Protein AF-A0A846ZV15-F1 (afdb_monomer)

Solvent-accessible surface area (backbone atoms only — not comparable to full-atom values): 11877 Å² total; per-residue (Å²): 132,88,84,73,85,78,87,78,87,73,94,80,60,89,76,71,93,74,78,83,78,77,92,73,80,94,78,72,95,59,50,49,68,56,51,49,57,52,50,51,52,53,41,41,77,74,66,30,44,79,49,89,76,90,48,71,67,54,52,55,49,44,23,51,54,35,37,24,64,66,59,75,53,79,74,51,73,68,42,42,53,51,45,42,45,69,75,69,64,30,88,89,56,49,70,69,54,55,48,43,30,69,74,73,52,27,61,42,82,41,67,45,94,90,66,50,78,46,81,41,52,63,60,50,84,88,50,60,82,68,46,47,49,30,35,37,62,53,81,55,82,89,88,60,102,80,63,78,52,66,40,42,34,36,21,49,30,51,41,84,77,45,79,44,83,65,75,36,85,91,61,62,70,66,57,55,53,53,52,55,56,47,45,71,73,71,76,77,122

Secondary structure (DSSP, 8-state):
------S---SS-SS-S--PPPP--------HHHHHHHHHHHHHHTTPEE---SSHHHHHHHHHHHHHHHHT----HHHHHHHIIIIIS-TT--HHHHHHHHHT--EEEEE-TTS-EEEEESS-SSSGGGSPEEEEE----SS-TT----EEEEEETTEEEEEEE---TTS-HHHHHHHHHHHHHHT--

pLDDT: mean 84.52, std 15.62, range [39.53, 98.5]

Mean predicted aligned error: 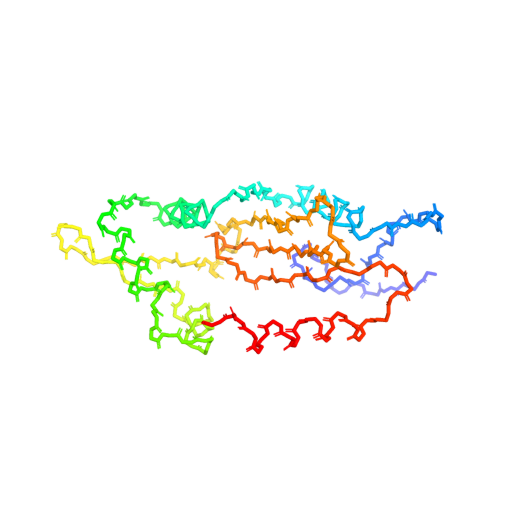8.08 Å

Sequence (189 aa):
MTTYNIVASTNEATVVAECKPSPYATETYQSEADLEGEFIKQLETQGYQLIELDKESTLINNLRLQLEALNHISFSDDEWQRFYGEKIANQREGIVEKTRKIQSDHIQLLRRDDGDMINIRLIDKQNIHNNKLQVLNQYEAPGGKHAARYDVTILVNGLPLVHIELKRRGVAIREAFNQINRYQRDSFW

Nearest PDB structures (foldseek):
  4beb-assembly3_C  TM=9.353E-01  e=4.018E-18  Escherichia coli
  4beb-assembly1_A  TM=9.355E-01  e=2.097E-17  Escherichia coli
  4beb-assembly4_D  TM=9.536E-01  e=1.898E-16  Escherichia coli
  2w00-assembly2_B  TM=9.455E-01  e=6.070E-16  Escherichia coli
  6h2j-assembly1_A  TM=9.277E-01  e=5.371E-16  Escherichia coli

Foldseek 3Di:
DPDDPDPDDDPPDPDDPDDDDDDDDPDDFAALVNVLVVVVVVVVVVPAAEDDDPDPVSLLVLLQVLQCQLVVHHADPVQSVCCCCPPPVPPVDDPVNNVCCVVPVQWDWTQHPVRDIDTGGSADPPDNVSKHKYKYFDDDDDDDPDDGDTKIFIDTSSHGDDIDGTDTPPDDVVVVVVVVVVCVPPDDD

Radius of gyration: 20.41 Å; Cα contacts (8 Å, |Δi|>4): 194; chains: 1; bounding box: 45×49×59 Å

Structure (mmCIF, N/CA/C/O backbone):
data_AF-A0A846ZV15-F1
#
_entry.id   AF-A0A846ZV15-F1
#
loop_
_atom_site.group_PDB
_atom_site.id
_atom_site.type_symbol
_atom_site.label_atom_id
_atom_site.label_alt_id
_atom_site.label_comp_id
_atom_site.label_asym_id
_atom_site.label_entity_id
_atom_site.label_seq_id
_atom_site.pdbx_PDB_ins_code
_atom_site.Cartn_x
_atom_site.Cartn_y
_atom_site.Cartn_z
_atom_site.occupancy
_atom_site.B_iso_or_equiv
_atom_site.auth_seq_id
_atom_site.auth_comp_id
_atom_site.auth_asym_id
_atom_site.auth_atom_id
_atom_site.pdbx_PDB_model_num
ATOM 1 N N . MET A 1 1 ? 1.702 -23.255 -36.695 1.00 46.88 1 MET A N 1
ATOM 2 C CA . MET A 1 1 ? 0.702 -23.024 -35.634 1.00 46.88 1 MET A CA 1
ATOM 3 C C . MET A 1 1 ? 0.648 -24.279 -34.797 1.00 46.88 1 MET A C 1
ATOM 5 O O . MET A 1 1 ? 0.331 -25.328 -35.341 1.00 46.88 1 MET A O 1
ATOM 9 N N . THR A 1 2 ? 1.042 -24.202 -33.532 1.00 49.66 2 THR A N 1
ATOM 10 C CA . THR A 1 2 ? 0.919 -25.332 -32.608 1.00 49.66 2 THR A CA 1
ATOM 11 C C . THR A 1 2 ? -0.551 -25.422 -32.211 1.00 49.66 2 THR A C 1
ATOM 13 O O . THR A 1 2 ? -1.063 -24.533 -31.537 1.00 49.66 2 THR A O 1
ATOM 16 N N . THR A 1 3 ? -1.265 -26.426 -32.710 1.00 58.19 3 THR A N 1
ATOM 17 C CA . THR A 1 3 ? -2.670 -26.670 -32.371 1.00 58.19 3 THR A CA 1
ATOM 18 C C . THR A 1 3 ? -2.734 -27.288 -30.981 1.00 58.19 3 THR A C 1
ATOM 20 O O . THR A 1 3 ? -2.475 -28.475 -30.803 1.00 58.19 3 THR A O 1
ATOM 23 N N . TYR A 1 4 ? -3.041 -26.473 -29.976 1.00 67.56 4 TYR A N 1
ATOM 24 C CA . TYR A 1 4 ? -3.352 -26.974 -28.643 1.00 67.56 4 TYR A CA 1
ATOM 25 C C . TYR A 1 4 ? -4.771 -27.554 -28.638 1.00 67.56 4 TYR A C 1
ATOM 27 O O . TYR A 1 4 ? -5.713 -26.898 -29.080 1.00 67.56 4 TYR A O 1
ATOM 35 N N . ASN A 1 5 ? -4.939 -28.765 -28.102 1.00 73.19 5 ASN A N 1
ATOM 36 C CA . ASN A 1 5 ? -6.261 -29.262 -27.724 1.00 73.19 5 ASN A CA 1
ATOM 37 C C . ASN A 1 5 ? -6.672 -28.542 -26.434 1.00 73.19 5 ASN A C 1
ATOM 39 O O . ASN A 1 5 ? -6.246 -28.921 -25.344 1.00 73.19 5 ASN A O 1
ATOM 43 N N . ILE A 1 6 ? -7.439 -27.458 -26.567 1.00 70.31 6 ILE A N 1
ATOM 44 C CA . ILE A 1 6 ? -7.917 -26.660 -25.433 1.00 70.31 6 ILE A CA 1
ATOM 45 C C . ILE A 1 6 ? -8.912 -27.503 -24.628 1.00 70.31 6 ILE A C 1
ATOM 47 O O . ILE A 1 6 ? -9.999 -27.810 -25.109 1.00 70.31 6 ILE A O 1
ATOM 51 N N . VAL A 1 7 ? -8.534 -27.873 -23.402 1.00 75.31 7 VAL A N 1
ATOM 52 C CA . VAL A 1 7 ? -9.397 -28.623 -22.469 1.00 75.31 7 VAL A CA 1
ATOM 53 C C . VAL A 1 7 ? -10.266 -27.675 -21.628 1.00 75.31 7 VAL A C 1
ATOM 55 O O . VAL A 1 7 ? -11.386 -28.027 -21.272 1.00 75.31 7 VAL A O 1
ATOM 58 N N . ALA A 1 8 ? -9.782 -26.459 -21.347 1.00 69.38 8 ALA A N 1
ATOM 59 C CA . ALA A 1 8 ? -10.521 -25.391 -20.672 1.00 69.38 8 ALA A CA 1
ATOM 60 C C . ALA A 1 8 ? -9.944 -24.013 -21.049 1.00 69.38 8 ALA A C 1
ATOM 62 O O . ALA A 1 8 ? -8.741 -23.886 -21.280 1.00 69.38 8 ALA A O 1
ATOM 63 N N . SER A 1 9 ? -10.793 -22.984 -21.102 1.00 75.12 9 SER A N 1
ATOM 64 C CA . SER A 1 9 ? -10.413 -21.584 -21.334 1.00 75.12 9 SER A CA 1
ATOM 65 C C . SER A 1 9 ? -11.145 -20.698 -20.328 1.00 75.12 9 SER A C 1
ATOM 67 O O . SER A 1 9 ? -12.336 -20.889 -20.090 1.00 75.12 9 SER A O 1
ATOM 69 N N . THR A 1 10 ? -10.424 -19.768 -19.704 1.00 75.81 10 THR A N 1
ATOM 70 C CA . THR A 1 10 ? -10.967 -18.796 -18.751 1.00 75.81 10 THR A CA 1
ATOM 71 C C . THR A 1 10 ? -10.195 -17.486 -18.865 1.00 75.81 10 THR A C 1
ATOM 73 O O . THR A 1 10 ? -8.993 -17.496 -19.136 1.00 75.81 10 THR A O 1
ATOM 76 N N . ASN A 1 11 ? -10.882 -16.370 -18.630 1.00 73.00 11 ASN A N 1
ATOM 77 C CA . ASN A 1 11 ? -10.273 -15.040 -18.552 1.00 73.00 11 ASN A CA 1
ATOM 78 C C . ASN A 1 11 ? -9.791 -14.701 -17.130 1.00 73.00 11 ASN A C 1
ATOM 80 O O . ASN A 1 11 ? -9.267 -13.617 -16.905 1.00 73.00 11 ASN A O 1
ATOM 84 N N . GLU A 1 12 ? -9.982 -15.612 -16.172 1.00 77.06 12 GLU A N 1
ATOM 85 C CA . GLU A 1 12 ? -9.659 -15.411 -14.753 1.00 77.06 12 GLU A CA 1
ATOM 86 C C . GLU A 1 12 ? -8.316 -16.042 -14.352 1.00 77.06 12 GLU A C 1
ATOM 88 O O . GLU A 1 12 ? -7.829 -15.834 -13.242 1.00 77.06 12 GLU A O 1
ATOM 93 N N . ALA A 1 13 ? -7.695 -16.825 -15.243 1.00 83.31 13 ALA A N 1
ATOM 94 C CA . ALA A 1 13 ? -6.390 -17.418 -14.979 1.00 83.31 13 ALA A CA 1
ATOM 95 C C . ALA A 1 13 ? -5.288 -16.349 -15.017 1.00 83.31 13 ALA A C 1
ATOM 97 O O . ALA A 1 13 ? -5.144 -15.616 -15.993 1.00 83.31 13 ALA A O 1
ATOM 98 N N . THR A 1 14 ? -4.455 -16.311 -13.978 1.00 85.00 14 THR A N 1
ATOM 99 C CA . THR A 1 14 ? -3.303 -15.397 -13.894 1.00 85.00 14 THR A CA 1
ATOM 100 C C . THR A 1 14 ? -2.088 -15.890 -14.683 1.00 85.00 14 THR A C 1
ATOM 102 O O . THR A 1 14 ? -1.211 -15.099 -15.023 1.00 85.00 14 THR A O 1
ATOM 105 N N . VAL A 1 15 ? -2.035 -17.187 -15.008 1.00 85.62 15 VAL A N 1
ATOM 106 C CA . VAL A 1 15 ? -1.031 -17.783 -15.899 1.00 85.62 15 VAL A CA 1
ATOM 107 C C . VAL A 1 15 ? -1.653 -17.960 -17.280 1.00 85.62 15 VAL A C 1
ATOM 109 O O . VAL A 1 15 ? -2.529 -18.802 -17.475 1.00 85.62 15 VAL A O 1
ATOM 112 N N . VAL A 1 16 ? -1.201 -17.156 -18.240 1.00 82.88 16 VAL A N 1
ATOM 113 C CA . VAL A 1 16 ? -1.743 -17.138 -19.604 1.00 82.88 16 VAL A CA 1
ATOM 114 C C . VAL A 1 16 ? -1.089 -18.205 -20.487 1.00 82.88 16 VAL A C 1
ATOM 116 O O . VAL A 1 16 ? 0.130 -18.355 -20.498 1.00 82.88 16 VAL A O 1
ATOM 119 N N . ALA A 1 17 ? -1.902 -18.940 -21.252 1.00 83.06 17 ALA A N 1
ATOM 120 C CA . ALA A 1 17 ? -1.417 -19.946 -22.205 1.00 83.06 17 ALA A CA 1
ATOM 121 C C . ALA A 1 17 ? -0.832 -19.319 -23.484 1.00 83.06 17 ALA A C 1
ATOM 123 O O . ALA A 1 17 ? 0.091 -19.863 -24.087 1.00 83.06 17 ALA A O 1
ATOM 124 N N . GLU A 1 18 ? -1.358 -18.161 -23.885 1.00 81.69 18 GLU A N 1
ATOM 125 C CA . GLU A 1 18 ? -0.873 -17.372 -25.011 1.00 81.69 18 GLU A CA 1
ATOM 126 C C . GLU A 1 18 ? -0.867 -15.895 -24.608 1.00 81.69 18 GLU A C 1
ATOM 128 O O . GLU A 1 18 ? -1.857 -15.376 -24.096 1.00 81.69 18 GLU A O 1
ATOM 133 N N . CYS A 1 19 ? 0.250 -15.213 -24.849 1.00 80.44 19 CYS A N 1
ATOM 134 C CA . CYS A 1 19 ? 0.368 -13.770 -24.697 1.00 80.44 19 CYS A CA 1
ATOM 135 C C . CYS A 1 19 ? 0.971 -13.223 -25.984 1.00 80.44 19 CYS A C 1
ATOM 137 O O . CYS A 1 19 ? 2.134 -13.489 -26.297 1.00 80.44 19 CYS A O 1
ATOM 139 N N . LYS A 1 20 ? 0.165 -12.503 -26.768 1.00 83.38 20 LYS A N 1
ATOM 140 C CA . LYS A 1 20 ? 0.665 -11.863 -27.983 1.00 83.38 20 LYS A CA 1
ATOM 141 C C . LYS A 1 20 ? 1.563 -10.701 -27.565 1.00 83.38 20 LYS A C 1
ATOM 143 O O . LYS A 1 20 ? 1.087 -9.825 -26.842 1.00 83.38 20 LYS A O 1
ATOM 148 N N . PRO A 1 21 ? 2.836 -10.673 -27.990 1.00 79.25 21 PRO A N 1
ATOM 149 C CA . PRO A 1 21 ? 3.713 -9.571 -27.643 1.00 79.25 21 PRO A CA 1
ATOM 150 C C . PRO A 1 21 ? 3.141 -8.281 -28.231 1.00 79.25 21 PRO A C 1
ATOM 152 O O . PRO A 1 21 ? 2.763 -8.240 -29.405 1.00 79.25 21 PRO A O 1
ATOM 155 N N . SER A 1 22 ? 3.079 -7.231 -27.415 1.00 74.25 22 SER A N 1
ATOM 156 C CA . SER A 1 22 ? 2.797 -5.897 -27.932 1.00 74.25 22 SER A CA 1
ATOM 157 C C . SER A 1 22 ? 3.946 -5.487 -28.864 1.00 74.25 22 SER A C 1
ATOM 159 O O . SER A 1 22 ? 5.109 -5.729 -28.517 1.00 74.25 22 SER A O 1
ATOM 161 N N . PRO A 1 23 ? 3.669 -4.917 -30.050 1.00 69.81 23 PRO A N 1
ATOM 162 C CA . PRO A 1 23 ? 4.721 -4.431 -30.931 1.00 69.81 23 PRO A CA 1
ATOM 163 C C . PRO A 1 23 ? 5.550 -3.372 -30.194 1.00 69.81 23 PRO A C 1
ATOM 165 O O . PRO A 1 23 ? 5.039 -2.325 -29.811 1.00 69.81 23 PRO A O 1
ATOM 168 N N . TYR A 1 24 ? 6.835 -3.656 -29.986 1.00 62.56 24 TYR A N 1
ATOM 169 C CA . TYR A 1 24 ? 7.784 -2.724 -29.385 1.00 62.56 24 TYR A CA 1
ATOM 170 C C . TYR A 1 24 ? 8.751 -2.235 -30.465 1.00 62.56 24 TYR A C 1
ATOM 172 O O . TYR A 1 24 ? 9.363 -3.046 -31.162 1.00 62.56 24 TYR A O 1
ATOM 180 N N . ALA A 1 25 ? 8.896 -0.918 -30.614 1.00 59.66 25 ALA A N 1
ATOM 181 C CA . ALA A 1 25 ? 9.877 -0.336 -31.523 1.00 59.66 25 ALA A CA 1
ATOM 182 C C . ALA A 1 25 ? 11.277 -0.449 -30.903 1.00 59.66 25 ALA A C 1
ATOM 184 O O . ALA A 1 25 ? 11.521 0.046 -29.809 1.00 59.66 25 ALA A O 1
ATOM 185 N N . THR A 1 26 ? 12.217 -1.091 -31.594 1.00 57.31 26 THR A N 1
ATOM 186 C CA . THR A 1 26 ? 13.591 -1.327 -31.112 1.00 57.31 26 THR A CA 1
ATOM 187 C C . THR A 1 26 ? 14.454 -0.068 -30.954 1.00 57.31 26 THR A C 1
ATOM 189 O O . THR A 1 26 ? 15.619 -0.191 -30.586 1.00 57.31 26 THR A O 1
ATOM 192 N N . GLU A 1 27 ? 13.928 1.134 -31.194 1.00 60.91 27 GLU A N 1
ATOM 193 C CA . GLU A 1 27 ? 14.748 2.330 -31.383 1.00 60.91 27 GLU A CA 1
ATOM 194 C C . GLU A 1 27 ? 14.327 3.513 -30.514 1.00 60.91 27 GLU A C 1
ATOM 196 O O . GLU A 1 27 ? 13.419 4.259 -30.861 1.00 60.91 27 GLU A O 1
ATOM 201 N N . THR A 1 28 ? 15.022 3.689 -29.387 1.00 61.69 28 THR A N 1
ATOM 202 C CA . THR A 1 28 ? 15.626 4.939 -28.872 1.00 61.69 28 THR A CA 1
ATOM 203 C C . THR A 1 28 ? 16.250 4.652 -27.503 1.00 61.69 28 THR A C 1
ATOM 205 O O . THR A 1 28 ? 15.844 3.736 -26.788 1.00 61.69 28 THR A O 1
ATOM 208 N N . TYR A 1 29 ? 17.298 5.394 -27.141 1.00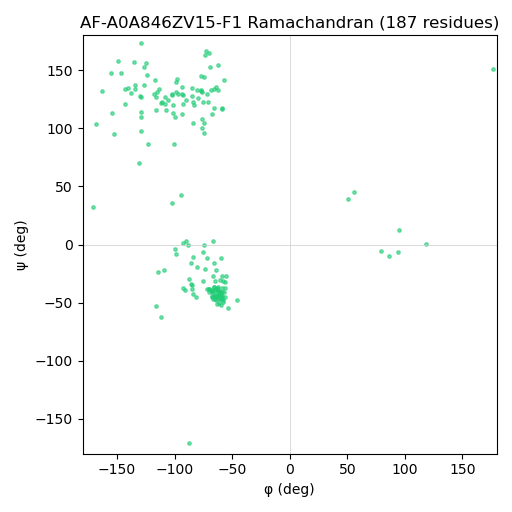 67.12 29 TYR A N 1
ATOM 209 C CA . TYR A 1 29 ? 17.782 5.419 -25.762 1.00 67.12 29 TYR A CA 1
ATOM 210 C C . TYR A 1 29 ? 16.634 5.907 -24.867 1.00 67.12 29 TYR A C 1
ATOM 212 O O . TYR A 1 29 ? 16.172 7.030 -25.039 1.00 67.12 29 TYR A O 1
ATOM 220 N N . GLN A 1 30 ? 16.180 5.059 -23.944 1.00 73.50 30 GLN A N 1
ATOM 221 C CA . GLN A 1 30 ? 15.123 5.376 -22.989 1.00 73.50 30 GLN A CA 1
ATOM 222 C C . GLN A 1 30 ? 15.755 5.595 -21.614 1.00 73.50 30 GLN A C 1
ATOM 224 O O . GLN A 1 30 ? 16.499 4.733 -21.126 1.00 73.50 30 GLN A O 1
ATOM 229 N N . SER A 1 31 ? 15.511 6.757 -21.008 1.00 81.50 31 SER A N 1
ATOM 230 C CA . SER A 1 31 ? 15.979 7.020 -19.648 1.00 81.50 31 SER A CA 1
ATOM 231 C C . SER A 1 31 ? 15.158 6.231 -18.617 1.00 81.50 31 SER A C 1
ATOM 233 O O . SER A 1 31 ? 14.100 5.688 -18.929 1.00 81.50 31 SER A O 1
ATOM 235 N N . GLU A 1 32 ? 15.642 6.150 -17.374 1.00 81.00 32 GLU A N 1
ATOM 236 C CA . GLU A 1 32 ? 14.875 5.540 -16.273 1.00 81.00 32 GLU A CA 1
ATOM 237 C C . GLU A 1 32 ? 13.579 6.310 -15.995 1.00 81.00 32 GLU A C 1
ATOM 239 O O . GLU A 1 32 ? 12.545 5.687 -15.788 1.00 81.00 32 GLU A O 1
ATOM 244 N N . ALA A 1 33 ? 13.609 7.641 -16.113 1.00 82.44 33 ALA A N 1
ATOM 245 C CA . ALA A 1 33 ? 12.425 8.484 -15.976 1.00 82.44 33 ALA A CA 1
ATOM 246 C C . ALA A 1 33 ? 11.389 8.229 -17.087 1.00 82.44 33 ALA A C 1
ATOM 248 O O . ALA A 1 33 ? 10.191 8.176 -16.816 1.00 82.44 33 ALA A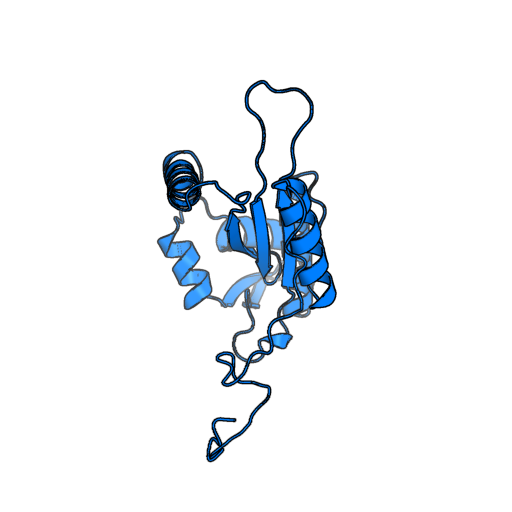 O 1
ATOM 249 N N . ASP A 1 34 ? 11.835 8.023 -18.332 1.00 84.81 34 ASP A N 1
ATOM 250 C CA . ASP A 1 34 ? 10.926 7.695 -19.438 1.00 84.81 34 ASP A CA 1
ATOM 251 C C . ASP A 1 34 ? 10.295 6.306 -19.245 1.00 84.81 34 ASP A C 1
ATOM 253 O O . ASP A 1 34 ? 9.104 6.130 -19.499 1.00 84.81 34 ASP A O 1
ATOM 257 N N . LEU A 1 35 ? 11.078 5.325 -18.773 1.00 85.88 35 LEU A N 1
ATOM 258 C CA . LEU A 1 35 ? 10.584 3.985 -18.423 1.00 85.88 35 LEU A CA 1
ATOM 259 C C . LEU A 1 35 ? 9.536 4.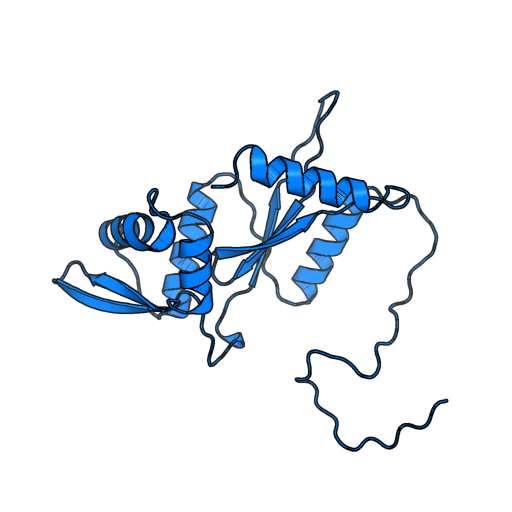048 -17.309 1.00 85.88 35 LEU A C 1
ATOM 261 O O . LEU A 1 35 ? 8.496 3.402 -17.409 1.00 85.88 35 LEU A O 1
ATOM 265 N N . GLU A 1 36 ? 9.803 4.826 -16.264 1.00 87.81 36 GLU A N 1
ATOM 266 C CA . GLU A 1 36 ? 8.887 5.027 -15.144 1.00 87.81 36 GLU A CA 1
ATOM 267 C C . GLU A 1 36 ? 7.573 5.663 -15.600 1.00 87.81 36 GLU A C 1
ATOM 269 O O . GLU A 1 36 ? 6.498 5.127 -15.326 1.00 87.81 36 GLU A O 1
ATOM 274 N N . GLY A 1 37 ? 7.648 6.756 -16.364 1.00 89.12 37 GLY A N 1
ATOM 275 C CA . GLY A 1 37 ? 6.468 7.448 -16.873 1.00 89.12 37 GLY A CA 1
ATOM 276 C C . GLY A 1 37 ? 5.612 6.575 -17.794 1.00 89.12 37 GLY A C 1
ATOM 277 O O . GLY A 1 37 ? 4.384 6.607 -17.709 1.00 89.12 37 GLY A O 1
ATOM 278 N N . GLU A 1 38 ? 6.224 5.769 -18.664 1.00 89.56 38 GLU A N 1
ATOM 279 C CA . GLU A 1 38 ? 5.490 4.802 -19.490 1.00 89.56 38 GLU A CA 1
ATOM 280 C C . GLU A 1 38 ? 4.865 3.681 -18.660 1.00 89.56 38 GLU A C 1
ATOM 282 O O . GLU A 1 38 ? 3.728 3.283 -18.922 1.00 89.56 38 GLU A O 1
ATOM 287 N N . PHE A 1 39 ? 5.583 3.178 -17.658 1.00 91.31 39 PHE A N 1
ATOM 288 C CA . PHE A 1 39 ? 5.094 2.114 -16.794 1.00 91.31 39 PHE A CA 1
ATOM 289 C C . PHE A 1 39 ? 3.894 2.566 -15.952 1.00 91.31 39 PHE A C 1
ATOM 291 O O . PHE A 1 39 ? 2.883 1.865 -15.905 1.00 91.31 39 PHE A O 1
ATOM 298 N N . ILE A 1 40 ? 3.951 3.767 -15.368 1.00 92.44 40 ILE A N 1
ATOM 299 C CA . ILE A 1 40 ? 2.826 4.360 -14.631 1.00 92.44 40 ILE A CA 1
ATOM 300 C C . ILE A 1 40 ? 1.613 4.522 -15.548 1.00 92.44 40 ILE A C 1
ATOM 302 O O . ILE A 1 40 ? 0.528 4.069 -15.192 1.00 92.44 40 ILE A O 1
ATOM 306 N N . LYS A 1 41 ? 1.792 5.055 -16.764 1.00 93.19 41 LYS A N 1
ATOM 307 C CA . LYS A 1 41 ? 0.693 5.174 -17.738 1.00 93.19 41 LYS A CA 1
ATOM 308 C C . LYS A 1 41 ? 0.053 3.824 -18.051 1.00 93.19 41 LYS A C 1
ATOM 310 O O . LYS A 1 41 ? -1.167 3.730 -18.152 1.00 93.19 41 LYS A O 1
ATOM 315 N N . GLN A 1 42 ? 0.850 2.765 -18.200 1.00 93.50 42 GLN A N 1
ATOM 316 C CA . GLN A 1 42 ? 0.310 1.419 -18.410 1.00 93.50 42 GLN A CA 1
ATOM 317 C C . GLN A 1 42 ? -0.519 0.952 -17.209 1.00 93.50 42 GLN A C 1
ATOM 319 O O . GLN A 1 42 ? -1.621 0.438 -17.405 1.00 93.50 42 GLN A O 1
ATOM 324 N N . LEU A 1 43 ? -0.049 1.175 -15.981 1.00 95.62 43 LEU A N 1
ATOM 325 C CA . LEU A 1 43 ? -0.816 0.863 -14.772 1.00 95.62 43 LEU A CA 1
ATOM 326 C C . LEU A 1 43 ? -2.129 1.660 -14.712 1.00 95.62 43 LEU A C 1
ATOM 328 O O . LEU A 1 43 ? -3.180 1.081 -14.436 1.00 95.62 43 LEU A O 1
ATOM 332 N N . GLU A 1 44 ? -2.115 2.949 -15.050 1.00 95.69 44 GLU A N 1
ATOM 333 C CA . GLU A 1 44 ? -3.332 3.770 -15.112 1.00 95.69 44 GLU A CA 1
ATOM 334 C C . GLU A 1 44 ? -4.350 3.212 -16.117 1.00 95.69 44 GLU A C 1
ATOM 336 O O . GLU A 1 44 ? -5.531 3.082 -15.794 1.00 95.69 44 GLU A O 1
ATOM 341 N N . THR A 1 45 ? -3.906 2.776 -17.305 1.00 95.75 45 THR A N 1
ATOM 342 C CA . THR A 1 45 ? -4.804 2.128 -18.286 1.00 95.75 45 THR A CA 1
ATOM 343 C C . THR A 1 45 ? -5.393 0.803 -17.795 1.00 95.75 45 THR A C 1
ATOM 345 O O . THR A 1 45 ? -6.444 0.383 -18.276 1.00 95.75 45 THR A O 1
ATOM 348 N N . GLN A 1 46 ? -4.742 0.156 -16.825 1.00 93.62 46 GLN A N 1
ATOM 349 C CA . GLN A 1 46 ? -5.211 -1.068 -16.170 1.00 93.62 46 GLN A CA 1
ATOM 350 C C . GLN A 1 46 ? -6.073 -0.784 -14.927 1.00 93.62 46 GLN A C 1
ATOM 352 O O . GLN A 1 46 ? -6.519 -1.721 -14.266 1.00 93.62 46 GLN A O 1
ATOM 357 N N . GLY A 1 47 ? -6.342 0.489 -14.616 1.00 94.44 47 GLY A N 1
ATOM 358 C CA . GLY A 1 47 ? -7.232 0.905 -13.531 1.00 94.44 47 GLY A CA 1
ATOM 359 C C . GLY A 1 47 ? -6.540 1.211 -12.202 1.00 94.44 47 GLY A C 1
ATOM 360 O O . GLY A 1 47 ? -7.229 1.350 -11.191 1.00 94.44 47 GLY A O 1
ATOM 361 N N . TYR A 1 48 ? -5.210 1.328 -12.176 1.00 97.56 48 TYR A N 1
ATOM 362 C CA . TYR A 1 48 ? -4.488 1.804 -10.996 1.00 97.56 48 TYR A CA 1
ATOM 363 C C . TYR A 1 48 ? -4.618 3.323 -10.893 1.00 97.56 48 TYR A C 1
ATOM 365 O O . TYR A 1 48 ? -4.378 4.040 -11.859 1.00 97.56 48 TYR A O 1
ATOM 373 N N . GLN A 1 49 ? -4.964 3.830 -9.714 1.00 96.50 49 GLN A N 1
ATOM 374 C CA . GLN A 1 49 ? -5.031 5.273 -9.484 1.00 96.50 49 GLN A CA 1
ATOM 375 C C . GLN A 1 49 ? -3.646 5.829 -9.132 1.00 96.50 49 GLN A C 1
ATOM 377 O O . GLN A 1 49 ? -3.061 5.406 -8.136 1.00 96.50 49 GLN A O 1
ATOM 382 N N . LEU A 1 50 ? -3.146 6.806 -9.889 1.00 94.12 50 LEU A N 1
ATOM 383 C CA . LEU A 1 50 ? -1.947 7.552 -9.508 1.00 94.12 50 LEU A CA 1
ATOM 384 C C . LEU A 1 50 ? -2.217 8.431 -8.274 1.00 94.12 50 LEU A C 1
ATOM 386 O O . LEU A 1 50 ? -3.226 9.136 -8.212 1.00 94.12 50 LEU A O 1
ATOM 390 N N . ILE A 1 51 ? -1.310 8.388 -7.297 1.00 90.50 51 ILE A N 1
ATOM 391 C CA . ILE A 1 51 ? -1.301 9.277 -6.132 1.00 90.50 51 ILE A CA 1
ATOM 392 C C . ILE A 1 51 ? -0.040 10.123 -6.163 1.00 90.50 51 ILE A C 1
ATOM 394 O O . ILE A 1 51 ? 1.073 9.600 -6.186 1.00 90.50 51 ILE A O 1
ATOM 398 N N . GLU A 1 52 ? -0.227 11.433 -6.067 1.00 85.06 52 GLU A N 1
ATOM 399 C CA . GLU A 1 52 ? 0.858 12.375 -5.841 1.00 85.06 52 GLU A CA 1
ATOM 400 C C . GLU A 1 52 ? 1.164 12.443 -4.341 1.00 85.06 52 GLU A C 1
ATOM 402 O O . GLU A 1 52 ? 0.296 12.764 -3.526 1.00 85.06 52 GLU A O 1
ATOM 407 N N . LEU A 1 53 ? 2.399 12.110 -3.966 1.00 76.94 53 LEU A N 1
ATOM 408 C CA . LEU A 1 53 ? 2.864 12.228 -2.589 1.00 76.94 53 LEU A CA 1
ATOM 409 C C . LEU A 1 53 ? 3.708 13.484 -2.424 1.00 76.94 53 LEU A C 1
ATOM 411 O O . LEU A 1 53 ? 4.824 13.572 -2.925 1.00 76.94 53 LEU A O 1
ATOM 415 N N . ASP A 1 54 ? 3.184 14.428 -1.654 1.00 76.88 54 ASP A N 1
ATOM 416 C CA . ASP A 1 54 ? 3.921 15.592 -1.170 1.00 76.88 54 ASP A CA 1
ATOM 417 C C . ASP A 1 54 ? 4.548 15.328 0.210 1.00 76.88 54 ASP A C 1
ATOM 419 O O . ASP A 1 54 ? 5.646 15.802 0.503 1.00 76.88 54 ASP A O 1
ATOM 423 N N . LYS A 1 55 ? 3.838 14.592 1.079 1.00 80.19 55 LYS A N 1
ATOM 424 C CA . LYS A 1 55 ? 4.190 14.352 2.488 1.00 80.19 55 LYS A CA 1
ATOM 425 C C . LYS A 1 55 ? 3.694 12.992 2.973 1.00 80.19 55 LYS A C 1
ATOM 427 O O . LYS A 1 55 ? 2.705 12.455 2.480 1.00 80.19 55 LYS A O 1
ATOM 432 N N . GLU A 1 56 ? 4.313 12.480 4.037 1.00 84.19 56 GLU A N 1
ATOM 433 C CA . GLU A 1 56 ? 3.890 11.238 4.706 1.00 84.19 56 GLU A CA 1
ATOM 434 C C . GLU A 1 56 ? 2.422 11.283 5.164 1.00 84.19 56 GLU A C 1
ATOM 436 O O . GLU A 1 56 ? 1.689 10.305 5.022 1.00 84.19 56 GLU A O 1
ATOM 441 N N . SER A 1 57 ? 1.952 12.443 5.636 1.00 88.06 57 SER A N 1
ATOM 442 C CA . SER A 1 57 ? 0.556 12.641 6.041 1.00 88.06 57 SER A CA 1
ATOM 443 C C . SER A 1 57 ? -0.444 12.306 4.934 1.00 88.06 57 SER A C 1
ATOM 445 O O . SER A 1 57 ? -1.538 11.829 5.226 1.00 88.06 57 SER A O 1
ATOM 447 N N . THR A 1 58 ? -0.071 12.520 3.671 1.00 89.00 58 THR A N 1
ATOM 448 C CA . THR A 1 58 ? -0.916 12.225 2.508 1.00 89.00 58 THR A CA 1
ATOM 449 C C . THR A 1 58 ? -1.066 10.721 2.312 1.00 89.00 58 THR A C 1
ATOM 451 O O . THR A 1 58 ? -2.174 10.249 2.063 1.00 89.00 58 THR A O 1
ATOM 454 N N . LEU A 1 59 ? 0.000 9.945 2.536 1.00 90.31 59 LEU A N 1
ATOM 455 C CA . LEU A 1 59 ? -0.060 8.483 2.510 1.00 90.31 59 LEU A CA 1
ATOM 456 C C . LEU A 1 59 ? -0.937 7.937 3.645 1.00 90.31 59 LEU A C 1
ATOM 458 O O . LEU A 1 59 ? -1.789 7.078 3.410 1.00 90.31 59 LEU A O 1
ATOM 462 N N . ILE A 1 60 ? -0.770 8.470 4.859 1.00 94.12 60 ILE A N 1
ATOM 463 C CA . ILE A 1 60 ? -1.558 8.073 6.036 1.00 94.12 60 ILE A CA 1
ATOM 464 C C . ILE A 1 60 ? -3.041 8.394 5.825 1.00 94.12 60 ILE A C 1
ATOM 466 O O . ILE A 1 60 ? -3.902 7.555 6.092 1.00 94.12 60 ILE A O 1
ATOM 470 N N . ASN A 1 61 ? -3.354 9.587 5.317 1.00 95.88 61 ASN A N 1
ATOM 471 C CA . ASN A 1 61 ? -4.732 9.977 5.039 1.00 95.88 61 ASN A CA 1
ATOM 472 C C . ASN A 1 61 ? -5.342 9.150 3.899 1.00 95.88 61 ASN A C 1
ATOM 474 O O . ASN A 1 61 ? -6.490 8.725 3.996 1.00 95.88 61 ASN A O 1
ATOM 478 N N . ASN A 1 62 ? -4.575 8.860 2.844 1.00 96.62 62 ASN A N 1
ATOM 479 C CA . ASN A 1 62 ? -5.038 7.969 1.786 1.00 96.62 62 ASN A CA 1
ATOM 480 C C . ASN A 1 62 ? -5.382 6.581 2.344 1.00 96.62 62 ASN A C 1
ATOM 482 O O . ASN A 1 62 ? -6.461 6.071 2.058 1.00 96.62 62 ASN A O 1
ATOM 486 N N . LEU A 1 63 ? -4.520 6.001 3.187 1.00 97.56 63 LEU A N 1
ATOM 487 C CA . LEU A 1 63 ? -4.800 4.725 3.848 1.00 97.56 63 LEU A CA 1
ATOM 488 C C . LEU A 1 63 ? -6.111 4.771 4.648 1.00 97.56 63 LEU A C 1
ATOM 490 O O . LEU A 1 63 ? -6.923 3.855 4.516 1.00 97.56 63 LEU A O 1
ATOM 494 N N . ARG A 1 64 ? -6.349 5.836 5.429 1.00 98.44 64 ARG A N 1
ATOM 495 C CA . ARG A 1 64 ? -7.617 6.029 6.156 1.00 98.44 64 ARG A CA 1
ATOM 496 C C . ARG A 1 64 ? -8.810 5.939 5.210 1.00 98.44 64 ARG A C 1
ATOM 498 O O . ARG A 1 64 ? -9.680 5.099 5.419 1.00 98.44 64 ARG A O 1
ATOM 505 N N . LEU A 1 65 ? -8.808 6.747 4.149 1.00 98.31 65 LEU A N 1
ATOM 506 C CA . LEU A 1 65 ? -9.905 6.817 3.180 1.00 98.31 65 LEU A CA 1
ATOM 507 C C . LEU A 1 65 ? -10.154 5.473 2.484 1.00 98.31 65 LEU A C 1
ATOM 509 O O . LEU A 1 65 ? -11.304 5.076 2.296 1.00 98.31 65 LEU A O 1
ATOM 513 N N . GLN A 1 66 ? -9.094 4.745 2.120 1.00 98.38 66 GLN A N 1
ATOM 514 C CA . GLN A 1 66 ? -9.246 3.433 1.489 1.00 98.38 66 GLN A CA 1
ATOM 515 C C . GLN A 1 66 ? -9.820 2.389 2.458 1.00 98.38 66 GLN A C 1
ATOM 517 O O . GLN A 1 66 ? -10.661 1.582 2.059 1.00 98.38 66 GLN A O 1
ATOM 522 N N . LEU A 1 67 ? -9.411 2.403 3.731 1.00 98.50 67 LEU A N 1
ATOM 523 C CA . LEU A 1 67 ? -9.953 1.490 4.740 1.00 98.50 67 LEU A CA 1
ATOM 524 C C . LEU A 1 67 ? -11.402 1.825 5.108 1.00 98.50 67 LEU A C 1
ATOM 526 O O . LEU A 1 67 ? -12.201 0.903 5.282 1.00 98.50 67 LEU A O 1
ATOM 530 N N . GLU A 1 68 ? -11.758 3.108 5.184 1.00 98.50 68 GLU A N 1
ATOM 531 C CA . GLU A 1 68 ? -13.144 3.570 5.340 1.00 98.50 68 GLU A CA 1
ATOM 532 C C . GLU A 1 68 ? -14.022 3.061 4.196 1.00 98.50 68 GLU A C 1
ATOM 534 O O . GLU A 1 68 ? -15.060 2.439 4.436 1.00 98.50 68 GLU A O 1
ATOM 539 N N . ALA A 1 69 ? -13.563 3.237 2.952 1.00 98.31 69 ALA A N 1
ATOM 540 C CA . ALA A 1 69 ? -14.275 2.785 1.762 1.00 98.31 69 ALA A CA 1
ATOM 541 C C . ALA A 1 69 ? -14.452 1.258 1.722 1.00 98.31 69 ALA A C 1
ATOM 543 O O . ALA A 1 69 ? -15.549 0.783 1.427 1.00 98.31 69 ALA A O 1
ATOM 544 N N . LEU A 1 70 ? -13.403 0.495 2.051 1.00 98.44 70 LEU A N 1
ATOM 545 C CA . LEU A 1 70 ? -13.435 -0.971 2.065 1.00 98.44 70 LEU A CA 1
ATOM 546 C C . LEU A 1 70 ? -14.375 -1.535 3.139 1.00 98.44 70 LEU A C 1
ATOM 548 O O . LEU A 1 70 ? -15.001 -2.574 2.936 1.00 98.44 70 LEU A O 1
ATOM 552 N N . ASN A 1 71 ? -14.437 -0.884 4.302 1.00 98.25 71 ASN A N 1
ATOM 553 C CA . ASN A 1 71 ? -15.186 -1.382 5.457 1.00 98.25 71 ASN A CA 1
ATOM 554 C C . ASN A 1 71 ? -16.555 -0.721 5.631 1.00 98.25 71 ASN A C 1
ATOM 556 O O . ASN A 1 71 ? -17.309 -1.140 6.505 1.00 98.25 71 ASN A O 1
ATOM 560 N N . HIS A 1 72 ? -16.887 0.265 4.795 1.00 97.69 72 HIS A N 1
ATOM 561 C CA . HIS A 1 72 ? -18.125 1.043 4.861 1.00 97.69 72 HIS A CA 1
ATOM 562 C C . HIS A 1 72 ? -18.328 1.719 6.223 1.00 97.69 72 HIS A C 1
ATOM 564 O O . HIS A 1 72 ? -19.417 1.688 6.798 1.00 97.69 72 HIS A O 1
ATOM 570 N N . ILE A 1 73 ? -17.260 2.328 6.736 1.00 97.25 73 ILE A N 1
ATOM 571 C CA . ILE A 1 73 ? -17.269 3.084 7.991 1.00 97.25 73 ILE A CA 1
ATOM 572 C C . ILE A 1 73 ? -16.655 4.468 7.788 1.00 97.25 73 ILE A C 1
ATOM 574 O O . ILE A 1 73 ? -16.076 4.759 6.746 1.00 97.25 73 ILE A O 1
ATOM 578 N N . SER A 1 74 ? -16.728 5.296 8.822 1.00 97.56 74 SER A N 1
ATOM 579 C CA . SER A 1 74 ? -15.937 6.519 8.937 1.00 97.56 74 SER A CA 1
ATOM 580 C C . SER A 1 74 ? -15.280 6.517 10.307 1.00 97.56 74 SER A C 1
ATOM 582 O O . SER A 1 74 ? -15.974 6.305 11.305 1.00 97.56 74 SER A O 1
ATOM 584 N N . PHE A 1 75 ? -13.964 6.709 10.352 1.00 98.06 75 PHE A N 1
ATOM 585 C CA . PHE A 1 75 ? -13.255 6.860 11.617 1.00 98.06 75 PHE A CA 1
ATOM 586 C C . PHE A 1 75 ? -13.485 8.272 12.155 1.00 98.06 75 PHE A C 1
ATOM 588 O O . PHE A 1 75 ? -13.492 9.237 11.383 1.00 98.06 75 PHE A O 1
ATOM 595 N N . SER A 1 76 ? -13.579 8.425 13.471 1.00 98.06 76 SER A N 1
ATOM 596 C CA . SER A 1 76 ? -13.204 9.694 14.102 1.00 98.06 76 SER A CA 1
ATOM 597 C C . SER A 1 76 ? -11.683 9.889 14.038 1.00 98.06 76 SER A C 1
ATOM 599 O O . SER A 1 76 ? -10.924 8.952 13.769 1.00 98.06 76 SER A O 1
ATOM 601 N N . ASP A 1 77 ? -11.208 11.110 14.273 1.00 97.94 77 ASP A N 1
ATOM 602 C CA . ASP A 1 77 ? -9.765 11.367 14.286 1.00 97.94 77 ASP A CA 1
ATOM 603 C C . ASP A 1 77 ? -9.060 10.591 15.407 1.00 97.94 77 ASP A C 1
ATOM 605 O O . ASP A 1 77 ? -7.990 10.023 15.177 1.00 97.94 77 ASP A O 1
ATOM 609 N N . ASP A 1 78 ? -9.692 10.477 16.576 1.00 97.56 78 ASP A N 1
ATOM 610 C CA . ASP A 1 78 ? -9.150 9.727 17.709 1.00 97.56 78 ASP A CA 1
ATOM 611 C C . ASP A 1 78 ? -9.167 8.212 17.447 1.00 97.56 78 ASP A C 1
ATOM 613 O O . ASP A 1 78 ? -8.193 7.516 17.751 1.00 97.56 78 ASP A O 1
ATOM 617 N N . GLU A 1 79 ? -10.241 7.684 16.846 1.00 98.06 79 GLU A N 1
ATOM 618 C CA . GLU A 1 79 ? -10.313 6.287 16.399 1.00 98.06 79 GLU A CA 1
ATOM 619 C C . GLU A 1 79 ? -9.193 5.974 15.406 1.00 98.06 79 GLU A C 1
ATOM 621 O O . GLU A 1 79 ? -8.488 4.972 15.568 1.00 98.06 79 GLU A O 1
ATOM 626 N N . TRP A 1 80 ? -9.002 6.840 14.407 1.00 98.25 80 TRP A N 1
ATOM 627 C CA . TRP A 1 80 ? -7.976 6.663 13.387 1.00 98.25 80 TRP A CA 1
ATOM 628 C C . TRP A 1 80 ? -6.571 6.705 13.983 1.00 98.25 80 TRP A C 1
ATOM 630 O O . TRP A 1 80 ? -5.768 5.814 13.709 1.00 98.25 80 TRP A O 1
ATOM 640 N N . GLN A 1 81 ? -6.268 7.697 14.824 1.00 97.19 81 GLN A N 1
ATOM 641 C CA . GLN A 1 81 ? -4.951 7.823 15.450 1.00 97.19 81 GLN A CA 1
ATOM 642 C C . GLN A 1 81 ? -4.600 6.591 16.290 1.00 97.19 81 GLN A C 1
ATOM 644 O O . GLN A 1 81 ? -3.499 6.047 16.148 1.00 97.19 81 GLN A O 1
ATOM 649 N N . ARG A 1 82 ? -5.540 6.105 17.114 1.00 96.88 82 ARG A N 1
ATOM 650 C CA . ARG A 1 82 ? -5.349 4.877 17.903 1.00 96.88 82 ARG A CA 1
ATOM 651 C C . ARG A 1 82 ? -5.171 3.661 17.000 1.00 96.88 82 ARG A C 1
ATOM 653 O O . ARG A 1 82 ? -4.200 2.924 17.152 1.00 96.88 82 ARG A O 1
ATOM 660 N N . PHE A 1 83 ? -6.070 3.458 16.037 1.00 97.88 83 PHE A N 1
ATOM 661 C CA . PHE A 1 83 ? -6.025 2.301 15.143 1.00 97.88 83 PHE A CA 1
ATOM 662 C C . PHE A 1 83 ? -4.736 2.266 14.318 1.00 97.88 83 PHE A C 1
ATOM 664 O O . PHE A 1 83 ? -4.065 1.235 14.259 1.00 97.88 83 PHE A O 1
ATOM 671 N N . TYR A 1 84 ? -4.348 3.397 13.729 1.00 97.12 84 TYR A N 1
ATOM 672 C CA . TYR A 1 84 ? -3.119 3.520 12.958 1.00 97.12 84 TYR A CA 1
ATOM 673 C C . TYR A 1 84 ? -1.891 3.208 13.819 1.00 97.12 84 TYR A C 1
ATOM 675 O O . TYR A 1 84 ? -1.100 2.339 13.451 1.00 97.12 84 TYR A O 1
ATOM 683 N N . GLY A 1 85 ? -1.756 3.844 14.986 1.00 95.75 85 GLY A N 1
ATOM 684 C CA . GLY A 1 85 ? -0.600 3.651 15.866 1.00 95.75 85 GLY A CA 1
ATOM 685 C C . GLY A 1 85 ? -0.504 2.244 16.462 1.00 95.75 85 GLY A C 1
ATOM 686 O O . GLY A 1 85 ? 0.585 1.682 16.553 1.00 95.75 85 GLY A O 1
ATOM 687 N N . GLU A 1 86 ? -1.630 1.642 16.840 1.00 95.25 86 GLU A N 1
ATOM 688 C CA . GLU A 1 86 ? -1.640 0.333 17.501 1.00 95.25 86 GLU A CA 1
ATOM 689 C C . GLU A 1 86 ? -1.611 -0.842 16.524 1.00 95.25 86 GLU A C 1
ATOM 691 O O . GLU A 1 86 ? -0.982 -1.863 16.819 1.00 95.25 86 GLU A O 1
ATOM 696 N N . LYS A 1 87 ? -2.322 -0.730 15.393 1.00 95.50 87 LYS A N 1
ATOM 697 C CA . LYS A 1 87 ? -2.587 -1.851 14.477 1.00 95.50 87 LYS A CA 1
ATOM 698 C C . LYS A 1 87 ? -1.837 -1.760 13.162 1.00 95.50 87 LYS A C 1
ATOM 700 O O . LYS A 1 87 ? -1.651 -2.797 12.538 1.00 95.50 87 LYS A O 1
ATOM 705 N N . ILE A 1 88 ? -1.387 -0.590 12.716 1.00 93.88 88 ILE A N 1
ATOM 706 C CA . ILE A 1 88 ? -0.721 -0.442 11.409 1.00 93.88 88 ILE A CA 1
ATOM 707 C C . ILE A 1 88 ? 0.762 -0.100 11.587 1.00 93.88 88 ILE A C 1
ATOM 709 O O . ILE A 1 88 ? 1.640 -0.884 11.213 1.00 93.88 88 ILE A O 1
ATOM 713 N N . ALA A 1 89 ? 1.040 1.044 12.206 1.00 91.44 89 ALA A N 1
ATOM 714 C CA . ALA A 1 89 ? 2.362 1.635 12.382 1.00 91.44 89 ALA A CA 1
ATOM 715 C C . ALA A 1 89 ? 2.922 1.419 13.799 1.00 91.44 89 ALA A C 1
ATOM 717 O O . ALA A 1 89 ? 3.610 2.274 14.354 1.00 91.44 89 ALA A O 1
ATOM 718 N N . ASN A 1 90 ? 2.641 0.257 14.389 1.00 92.81 90 ASN A N 1
ATOM 719 C CA . ASN A 1 90 ? 3.154 -0.087 15.707 1.00 92.81 90 ASN A CA 1
ATOM 720 C C . ASN A 1 90 ? 4.682 -0.235 15.664 1.00 92.81 90 ASN A C 1
ATOM 722 O O . ASN A 1 90 ? 5.207 -1.122 14.992 1.00 92.81 90 ASN A O 1
ATOM 726 N N . GLN A 1 91 ? 5.390 0.618 16.405 1.00 88.69 91 GLN A N 1
ATOM 727 C CA . GLN A 1 91 ? 6.859 0.666 16.430 1.00 88.69 91 GLN A CA 1
ATOM 728 C C . GLN A 1 91 ? 7.508 -0.595 17.018 1.00 88.69 91 GLN A C 1
ATOM 730 O O . GLN A 1 91 ? 8.704 -0.812 16.852 1.00 88.69 91 GLN A O 1
ATOM 735 N N . ARG A 1 92 ? 6.742 -1.433 17.728 1.00 90.62 92 ARG A N 1
ATOM 736 C CA . ARG A 1 92 ? 7.238 -2.705 18.277 1.00 90.62 92 ARG A CA 1
ATOM 737 C C . ARG A 1 92 ? 7.193 -3.844 17.258 1.00 90.62 92 ARG A C 1
ATOM 739 O O . ARG A 1 92 ? 7.725 -4.916 17.528 1.00 90.62 92 ARG A O 1
ATOM 746 N N . GLU A 1 93 ? 6.541 -3.638 16.117 1.00 90.44 93 GLU A N 1
ATOM 747 C CA . GLU A 1 93 ? 6.352 -4.656 15.090 1.00 90.44 93 GLU A CA 1
ATOM 748 C C . GLU A 1 93 ? 7.324 -4.473 13.924 1.00 90.44 93 GLU A C 1
ATOM 750 O O . GLU A 1 93 ? 7.273 -3.475 13.205 1.00 90.44 93 GLU A O 1
ATOM 755 N N . GLY A 1 94 ? 8.151 -5.489 13.678 1.00 88.06 94 GLY A N 1
ATOM 756 C CA . GLY A 1 94 ? 8.998 -5.559 12.488 1.00 88.06 94 GLY A CA 1
ATOM 757 C C . GLY A 1 94 ? 8.305 -6.205 11.280 1.00 88.06 94 GLY A C 1
ATOM 758 O O . GLY A 1 94 ? 7.117 -6.530 11.297 1.00 88.06 94 GLY A O 1
ATOM 759 N N . ILE A 1 95 ? 9.094 -6.473 10.237 1.00 86.69 95 ILE A N 1
ATOM 760 C CA . ILE A 1 95 ? 8.685 -7.118 8.969 1.00 86.69 95 ILE A CA 1
ATOM 761 C C . ILE A 1 95 ? 7.808 -8.342 9.172 1.00 86.69 95 ILE A C 1
ATOM 763 O O . ILE A 1 95 ? 6.807 -8.505 8.484 1.00 86.69 95 ILE A O 1
ATOM 767 N N . VAL A 1 96 ? 8.224 -9.237 10.072 1.00 93.06 96 VAL A N 1
ATOM 768 C CA . VAL A 1 96 ? 7.597 -10.550 10.245 1.00 93.06 96 VAL A CA 1
ATOM 769 C C . VAL A 1 96 ? 6.167 -10.369 10.740 1.00 93.06 96 VAL A C 1
ATOM 771 O O . VAL A 1 96 ? 5.242 -10.961 10.190 1.00 93.06 96 VAL A O 1
ATOM 774 N N . GLU A 1 97 ? 5.976 -9.471 11.702 1.00 94.56 97 GLU A N 1
ATOM 775 C CA . GLU A 1 97 ? 4.678 -9.135 12.280 1.00 94.56 97 GLU A CA 1
ATOM 776 C C . GLU A 1 97 ? 3.784 -8.433 11.252 1.00 94.56 97 GLU A C 1
ATOM 778 O O . GLU A 1 97 ? 2.631 -8.824 11.057 1.00 94.56 97 GLU A O 1
ATOM 783 N N . LYS A 1 98 ? 4.333 -7.463 10.507 1.00 92.88 98 LYS A N 1
ATOM 784 C CA . LYS A 1 98 ? 3.614 -6.784 9.416 1.00 92.88 98 LYS A CA 1
ATOM 785 C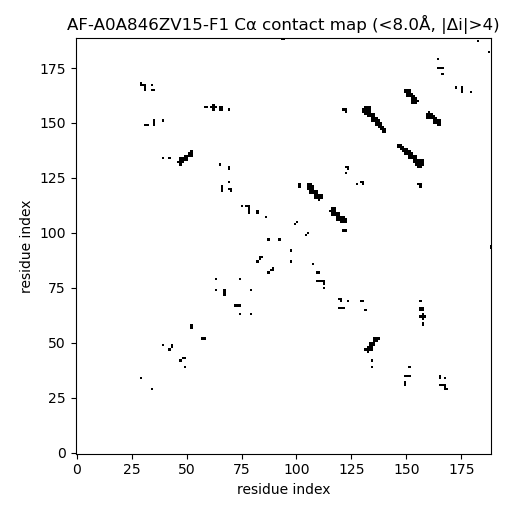 C . LYS A 1 98 ? 3.225 -7.762 8.300 1.00 92.88 98 LYS A C 1
ATOM 787 O O . LYS A 1 98 ? 2.099 -7.725 7.812 1.00 92.88 98 LYS A O 1
ATOM 792 N N . THR A 1 99 ? 4.106 -8.697 7.951 1.00 94.12 99 THR A N 1
ATOM 793 C CA . THR A 1 99 ? 3.837 -9.748 6.960 1.00 94.12 99 THR A CA 1
ATOM 794 C C . THR A 1 99 ? 2.736 -10.678 7.450 1.00 94.12 99 THR A C 1
ATOM 796 O O . THR A 1 99 ? 1.783 -10.926 6.715 1.00 94.12 99 THR A O 1
ATOM 799 N N . ARG A 1 100 ? 2.803 -11.149 8.703 1.00 96.31 100 ARG A N 1
ATOM 800 C CA . ARG A 1 100 ? 1.752 -11.988 9.297 1.00 96.31 100 ARG A CA 1
ATOM 801 C C . ARG A 1 100 ? 0.406 -11.272 9.312 1.00 96.31 100 ARG A C 1
ATOM 803 O O . ARG A 1 100 ? -0.606 -11.897 9.011 1.00 96.31 100 ARG A O 1
ATOM 810 N N . LYS A 1 101 ? 0.396 -9.963 9.564 1.00 95.75 101 LYS A N 1
ATOM 811 C CA . LYS A 1 101 ? -0.813 -9.139 9.494 1.00 95.75 101 LYS A CA 1
ATOM 812 C C . LYS A 1 101 ? -1.448 -9.145 8.113 1.00 95.75 101 LYS A C 1
ATOM 814 O O . LYS A 1 101 ? -2.645 -9.339 7.988 1.00 95.75 101 LYS A O 1
ATOM 819 N N . ILE A 1 102 ? -0.658 -8.997 7.058 1.00 96.38 102 ILE A N 1
ATOM 820 C CA . ILE A 1 102 ? -1.191 -9.044 5.692 1.00 96.38 102 ILE A CA 1
ATOM 821 C C . ILE A 1 102 ? -1.592 -10.471 5.290 1.00 96.38 102 ILE A C 1
ATOM 823 O O . ILE A 1 102 ? -2.605 -10.668 4.617 1.00 96.38 102 ILE A O 1
ATOM 827 N N . GLN A 1 103 ? -0.829 -11.487 5.694 1.00 95.38 103 GLN A N 1
ATOM 828 C CA . GLN A 1 103 ? -1.026 -12.872 5.254 1.00 95.38 103 GLN A CA 1
ATOM 829 C C . GLN A 1 103 ? -2.133 -13.607 6.021 1.00 95.38 103 GLN A C 1
ATOM 831 O O . GLN A 1 103 ? -2.993 -14.232 5.398 1.00 95.38 103 GLN A O 1
ATOM 836 N N . SER A 1 104 ? -2.166 -13.479 7.341 1.00 95.62 104 SER A N 1
ATOM 837 C CA . SER A 1 104 ? -3.084 -14.212 8.218 1.00 95.62 104 SER A CA 1
ATOM 838 C C . SER A 1 104 ? -4.037 -13.261 8.935 1.00 95.62 104 SER A C 1
ATOM 840 O O . SER A 1 104 ? -5.252 -13.379 8.776 1.00 95.62 104 SER A O 1
ATOM 842 N N . ASP A 1 105 ? -3.505 -12.240 9.610 1.00 96.19 105 ASP A N 1
ATOM 843 C CA . ASP A 1 105 ? -4.272 -11.391 10.532 1.00 96.19 105 ASP A CA 1
ATOM 844 C C . ASP A 1 105 ? -4.800 -10.121 9.837 1.00 96.19 105 ASP A C 1
ATOM 846 O O . ASP A 1 105 ? -4.732 -9.014 10.359 1.00 96.19 105 ASP A O 1
ATOM 850 N N . HIS A 1 106 ? -5.317 -10.255 8.617 1.00 96.69 106 HIS A N 1
ATOM 851 C CA . HIS A 1 106 ? -5.711 -9.114 7.775 1.00 96.69 106 HIS A CA 1
ATOM 852 C C . HIS A 1 106 ? -7.013 -8.435 8.226 1.00 96.69 106 HIS A C 1
ATOM 854 O O . HIS A 1 106 ? -7.452 -7.469 7.605 1.00 96.69 106 HIS A O 1
ATOM 860 N N . ILE A 1 107 ? -7.631 -8.937 9.295 1.00 97.88 107 ILE A N 1
ATOM 861 C CA . ILE A 1 107 ? -8.777 -8.344 9.978 1.00 97.88 107 ILE A CA 1
ATOM 862 C C . ILE A 1 107 ? -8.296 -7.885 11.354 1.00 97.88 107 ILE A C 1
ATOM 864 O O . ILE A 1 107 ? -7.785 -8.682 12.136 1.00 97.88 107 ILE A O 1
ATOM 868 N N . GLN A 1 108 ? -8.449 -6.598 11.641 1.00 97.69 108 GLN A N 1
ATOM 869 C CA . GLN A 1 108 ? -7.990 -5.949 12.862 1.00 97.69 108 GLN A CA 1
ATOM 870 C C . GLN A 1 108 ? -9.180 -5.400 13.644 1.00 97.69 108 GLN A C 1
ATOM 872 O O . GLN A 1 108 ? -10.125 -4.874 13.068 1.00 97.69 108 GLN A O 1
ATOM 877 N N . LEU A 1 109 ? -9.130 -5.503 14.969 1.00 97.25 109 LEU A N 1
ATOM 878 C CA . LEU A 1 109 ? -10.171 -4.957 15.833 1.00 97.25 109 LEU A CA 1
ATOM 879 C C . LEU A 1 109 ? -9.986 -3.447 16.017 1.00 97.25 109 LEU A C 1
ATOM 881 O O . LEU A 1 109 ? -8.923 -3.005 16.460 1.00 97.25 109 LEU A O 1
ATOM 885 N N . LEU A 1 110 ? -11.038 -2.682 15.729 1.00 97.50 110 LEU A N 1
ATOM 886 C CA . LEU A 1 110 ? -11.179 -1.275 16.092 1.00 97.50 110 LEU A CA 1
ATOM 887 C C . LEU A 1 110 ? -12.043 -1.164 17.348 1.00 97.50 110 LEU A C 1
ATOM 889 O O . LEU A 1 110 ? -13.137 -1.723 17.392 1.00 97.50 110 LEU A O 1
ATOM 893 N N . ARG A 1 111 ? -11.564 -0.393 18.329 1.00 96.06 111 ARG A N 1
ATOM 894 C CA . ARG A 1 111 ? -12.374 0.091 19.448 1.00 96.06 111 ARG A CA 1
ATOM 895 C C . ARG A 1 111 ? -12.919 1.474 19.112 1.00 96.06 111 ARG A C 1
ATOM 897 O O . ARG A 1 111 ? -12.138 2.429 19.017 1.00 96.06 111 ARG A O 1
ATOM 904 N N . ARG A 1 112 ? -14.233 1.552 18.944 1.00 95.81 112 ARG A N 1
ATOM 905 C CA . ARG A 1 112 ? -14.948 2.788 18.649 1.00 95.81 112 ARG A CA 1
ATOM 906 C C . ARG A 1 112 ? -15.047 3.692 19.870 1.00 95.81 112 ARG A C 1
ATOM 908 O O . ARG A 1 112 ? -14.837 3.249 21.004 1.00 95.81 112 ARG A O 1
ATOM 915 N N . ASP A 1 113 ? -15.358 4.959 19.634 1.00 94.56 113 ASP A N 1
ATOM 916 C CA . ASP A 1 113 ? -15.481 5.956 20.705 1.00 94.56 113 ASP A CA 1
ATOM 917 C C . ASP A 1 113 ? -16.670 5.689 21.647 1.00 94.56 113 ASP A C 1
ATOM 919 O O . ASP A 1 113 ? -16.604 6.017 22.831 1.00 94.56 113 ASP A O 1
ATOM 923 N N . ASP A 1 114 ? -17.721 5.028 21.157 1.00 94.06 114 ASP A N 1
ATOM 924 C CA . ASP A 1 114 ? -18.858 4.548 21.958 1.00 94.06 114 ASP A CA 1
ATOM 925 C C . ASP A 1 114 ? -18.534 3.292 22.796 1.00 94.06 114 ASP A C 1
ATOM 927 O O . ASP A 1 114 ? -19.327 2.884 23.645 1.00 94.0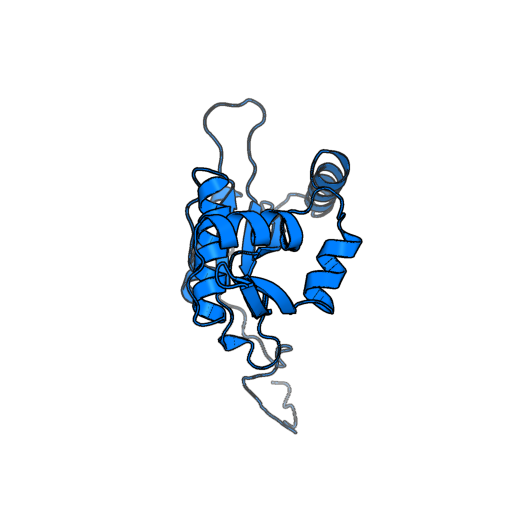6 114 ASP A O 1
ATOM 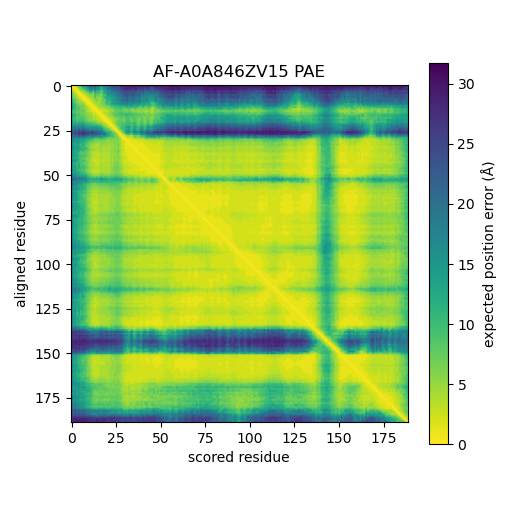931 N N . GLY A 1 115 ? -17.341 2.718 22.616 1.00 93.12 115 GLY A N 1
ATOM 932 C CA . GLY A 1 115 ? -16.872 1.522 23.306 1.00 93.12 115 GLY A CA 1
ATOM 933 C C . GLY A 1 115 ? -17.106 0.217 22.547 1.00 93.12 115 GLY A C 1
ATOM 934 O O . GLY A 1 115 ? -16.572 -0.808 22.984 1.00 93.12 115 GLY A O 1
ATOM 935 N N . ASP A 1 116 ? -17.820 0.239 21.419 1.00 94.62 116 ASP A N 1
ATOM 936 C CA . ASP A 1 116 ? -18.054 -0.953 20.610 1.00 94.62 116 ASP A CA 1
ATOM 937 C C . ASP A 1 116 ? -16.771 -1.437 19.925 1.00 94.62 116 ASP A C 1
ATOM 939 O O . ASP A 1 116 ? -15.841 -0.682 19.625 1.00 94.62 116 ASP A O 1
ATOM 943 N N . MET A 1 117 ? -16.729 -2.741 19.655 1.00 96.69 117 MET A N 1
ATOM 944 C CA . MET A 1 117 ? -15.626 -3.386 18.950 1.00 96.69 117 MET A CA 1
ATOM 945 C C . MET A 1 117 ? -16.099 -3.848 17.578 1.00 96.69 117 MET A C 1
ATOM 947 O O . MET A 1 117 ? -17.022 -4.658 17.481 1.00 96.69 117 MET A O 1
ATOM 951 N N . ILE A 1 118 ? -15.438 -3.381 16.519 1.00 97.12 118 ILE A N 1
ATOM 952 C CA . ILE A 1 118 ? -15.744 -3.792 15.144 1.00 97.12 118 ILE A CA 1
ATOM 953 C C . ILE A 1 118 ? -14.512 -4.338 14.425 1.00 97.12 118 ILE A C 1
ATOM 955 O O . ILE A 1 118 ? -13.370 -4.024 14.762 1.00 97.12 118 ILE A O 1
ATOM 959 N N . ASN A 1 119 ? -14.755 -5.169 13.414 1.00 98.00 119 ASN A N 1
ATOM 960 C CA . ASN A 1 119 ? -13.718 -5.766 12.580 1.00 98.00 119 ASN A CA 1
ATOM 961 C C . ASN A 1 119 ? -13.413 -4.873 11.374 1.00 98.00 119 ASN A C 1
ATOM 963 O O . ASN A 1 119 ? -14.300 -4.608 10.566 1.00 98.00 119 ASN A O 1
ATOM 967 N N . ILE A 1 120 ? -12.149 -4.491 11.217 1.00 98.19 120 ILE A N 1
ATOM 968 C CA . ILE A 1 120 ? -11.623 -3.731 10.082 1.00 98.19 120 ILE A CA 1
ATOM 969 C C . ILE A 1 120 ? -10.778 -4.653 9.215 1.00 98.19 120 ILE A C 1
ATOM 971 O O . ILE A 1 120 ? -9.731 -5.140 9.639 1.00 98.19 120 ILE A O 1
ATOM 975 N N . ARG A 1 121 ? -11.212 -4.889 7.982 1.00 98.38 121 ARG A N 1
ATOM 976 C CA . ARG A 1 121 ? -10.416 -5.576 6.965 1.00 98.38 121 ARG A CA 1
ATOM 977 C C . ARG A 1 121 ? -9.374 -4.615 6.411 1.00 98.38 121 ARG A C 1
ATOM 979 O O . ARG A 1 121 ? -9.703 -3.496 6.035 1.00 98.38 121 ARG A O 1
ATOM 986 N N . LEU A 1 122 ? -8.134 -5.076 6.322 1.00 98.25 122 LEU A N 1
ATOM 987 C CA . LEU A 1 122 ? -7.057 -4.386 5.615 1.00 98.25 122 LEU A CA 1
ATOM 988 C C . LEU A 1 122 ? -7.062 -4.729 4.121 1.00 98.25 122 LEU A C 1
ATOM 990 O O . LEU A 1 122 ? -6.734 -3.894 3.283 1.00 98.25 122 LEU A O 1
ATOM 994 N N . ILE A 1 123 ? -7.436 -5.969 3.794 1.00 98.00 123 ILE A N 1
ATOM 995 C CA . ILE A 1 123 ? -7.536 -6.505 2.432 1.00 98.00 123 ILE A CA 1
ATOM 996 C C . ILE A 1 123 ? -8.739 -7.446 2.381 1.00 98.00 123 ILE A C 1
ATOM 998 O O . ILE A 1 123 ? -8.880 -8.304 3.250 1.00 98.00 123 ILE A O 1
ATOM 1002 N N . ASP A 1 124 ? -9.589 -7.337 1.366 1.00 97.94 124 ASP A N 1
ATOM 1003 C CA . ASP A 1 124 ? -10.617 -8.337 1.087 1.00 97.94 124 ASP A CA 1
ATOM 1004 C C . ASP A 1 124 ? -10.022 -9.476 0.253 1.00 97.94 124 ASP A C 1
ATOM 1006 O O . ASP A 1 124 ? -9.755 -9.334 -0.941 1.00 97.94 124 ASP A O 1
ATOM 1010 N N . LYS A 1 125 ? -9.779 -10.615 0.903 1.00 95.81 125 LYS A N 1
ATOM 1011 C CA . LYS A 1 125 ? -9.247 -11.816 0.247 1.00 95.81 125 LYS A CA 1
ATOM 1012 C C . LYS A 1 125 ? -10.324 -12.688 -0.390 1.00 95.81 125 LYS A C 1
ATOM 1014 O O . LYS A 1 125 ? -9.987 -13.571 -1.170 1.00 95.81 125 LYS A O 1
ATOM 1019 N N . GLN A 1 126 ? -11.589 -12.483 -0.027 1.00 95.31 126 GLN A N 1
ATOM 1020 C CA . GLN A 1 126 ? -12.706 -13.264 -0.557 1.00 95.31 126 GLN A CA 1
ATOM 1021 C C . GLN A 1 126 ? -13.168 -12.678 -1.889 1.00 95.31 126 GLN A C 1
ATOM 1023 O O . GLN A 1 126 ? -13.374 -13.420 -2.843 1.00 95.31 126 GLN A O 1
ATOM 1028 N N . ASN A 1 127 ? -13.253 -11.349 -1.971 1.00 95.38 127 ASN A N 1
ATOM 1029 C CA . ASN A 1 127 ? -13.609 -10.620 -3.182 1.00 95.38 127 ASN A CA 1
ATOM 1030 C C . ASN A 1 127 ? -12.501 -9.622 -3.521 1.00 95.38 127 ASN A C 1
ATOM 1032 O O . ASN A 1 127 ? -12.552 -8.449 -3.153 1.00 95.38 127 ASN A O 1
ATOM 1036 N N . ILE A 1 128 ? -11.488 -10.088 -4.253 1.00 93.56 128 ILE A N 1
ATOM 1037 C CA . ILE A 1 128 ? -10.273 -9.304 -4.519 1.00 93.56 128 ILE A CA 1
ATOM 1038 C C . ILE A 1 128 ? -10.541 -7.968 -5.231 1.00 93.56 128 ILE A C 1
ATOM 1040 O O . ILE A 1 128 ? -9.790 -7.017 -5.032 1.00 93.56 128 ILE A O 1
ATOM 1044 N N . HIS A 1 129 ? -11.628 -7.876 -6.002 1.00 93.94 129 HIS A N 1
ATOM 1045 C CA . HIS A 1 129 ? -12.037 -6.668 -6.725 1.00 93.94 129 HIS A CA 1
ATOM 1046 C C . HIS A 1 129 ? -12.590 -5.555 -5.820 1.00 93.94 129 HIS A C 1
ATOM 1048 O O . HIS A 1 129 ? -12.728 -4.421 -6.275 1.00 93.94 129 HIS A O 1
ATOM 1054 N N . ASN A 1 130 ? -12.878 -5.850 -4.548 1.00 97.31 130 ASN A N 1
ATOM 1055 C CA . ASN A 1 130 ? -13.239 -4.828 -3.565 1.00 97.31 130 ASN A CA 1
ATOM 1056 C C . ASN A 1 130 ? -12.026 -3.993 -3.135 1.00 97.31 130 ASN A C 1
ATOM 1058 O O . ASN A 1 130 ? -12.191 -2.871 -2.658 1.00 97.31 130 ASN A O 1
ATOM 1062 N N . ASN A 1 131 ? -10.810 -4.519 -3.316 1.00 98.12 131 ASN A N 1
ATOM 1063 C CA . ASN A 1 131 ? -9.597 -3.783 -2.997 1.00 98.12 131 ASN A CA 1
ATOM 1064 C C . ASN A 1 131 ? -9.321 -2.701 -4.043 1.00 98.12 131 ASN A C 1
ATOM 1066 O O . ASN A 1 131 ? -9.528 -2.897 -5.243 1.00 98.12 131 ASN A O 1
ATOM 1070 N N . LYS A 1 132 ? -8.797 -1.565 -3.591 1.00 97.94 132 LYS A N 1
ATOM 1071 C CA . LYS A 1 132 ? -8.369 -0.462 -4.450 1.00 97.94 132 LYS A CA 1
ATOM 1072 C C . LYS A 1 132 ? -6.875 -0.539 -4.704 1.00 97.94 132 LYS A C 1
ATOM 1074 O O . LYS A 1 132 ? -6.085 -0.670 -3.772 1.00 97.94 132 LYS A O 1
ATOM 1079 N N . LEU A 1 133 ? -6.511 -0.457 -5.978 1.00 98.19 133 LEU A N 1
ATOM 1080 C CA . LEU A 1 133 ? -5.131 -0.453 -6.434 1.00 98.19 133 LEU A CA 1
ATOM 1081 C C . LEU A 1 133 ? -4.731 0.969 -6.791 1.00 98.19 133 LEU A C 1
ATOM 1083 O O . LEU A 1 133 ? -5.434 1.665 -7.526 1.00 98.19 133 LEU A O 1
ATOM 1087 N N . GLN A 1 134 ? -3.605 1.400 -6.245 1.00 97.56 134 GLN A N 1
ATOM 1088 C CA . GLN A 1 134 ? -3.073 2.733 -6.475 1.00 97.56 134 GLN A CA 1
ATOM 1089 C C . GLN A 1 134 ? -1.574 2.624 -6.752 1.00 97.56 134 GLN A C 1
ATOM 1091 O O . GLN A 1 134 ? -0.937 1.637 -6.379 1.00 97.56 134 GLN A O 1
ATOM 1096 N N . VAL A 1 135 ? -1.010 3.615 -7.425 1.00 95.38 135 VAL A N 1
ATOM 1097 C CA . VAL A 1 135 ? 0.411 3.683 -7.754 1.00 95.38 135 VAL A CA 1
ATOM 1098 C C . VAL A 1 135 ? 0.969 5.014 -7.272 1.00 95.38 135 VAL A C 1
ATOM 1100 O O . VAL A 1 135 ? 0.325 6.049 -7.414 1.00 95.38 135 VAL A O 1
ATOM 1103 N N . LEU A 1 136 ? 2.155 4.977 -6.677 1.00 89.31 136 LEU A N 1
ATOM 1104 C CA . LEU A 1 136 ? 2.932 6.158 -6.319 1.00 89.31 136 LEU A CA 1
ATOM 1105 C C . LEU A 1 136 ? 4.332 6.032 -6.906 1.00 89.31 136 LEU A C 1
ATOM 1107 O O . LEU A 1 136 ? 4.861 4.922 -7.049 1.00 89.31 136 LEU A O 1
ATOM 1111 N N . ASN A 1 137 ? 4.952 7.173 -7.160 1.00 85.12 137 ASN A N 1
ATOM 1112 C CA . ASN A 1 137 ? 6.363 7.264 -7.478 1.00 85.12 137 ASN A CA 1
ATOM 1113 C C . ASN A 1 137 ? 7.086 8.216 -6.524 1.00 85.12 137 ASN A C 1
ATOM 1115 O O . ASN A 1 137 ? 6.528 9.206 -6.054 1.00 85.12 137 ASN A O 1
ATOM 1119 N N . GLN A 1 138 ? 8.339 7.893 -6.213 1.00 68.06 138 GLN A N 1
ATOM 1120 C CA . GLN A 1 138 ? 9.218 8.759 -5.429 1.00 68.06 138 GLN A CA 1
ATOM 1121 C C . GLN A 1 138 ? 10.160 9.495 -6.383 1.00 68.06 138 GLN A C 1
ATOM 1123 O O . GLN A 1 138 ? 11.252 9.008 -6.640 1.00 68.06 138 GLN A O 1
ATOM 1128 N N . TYR A 1 139 ? 9.759 10.641 -6.934 1.00 51.97 139 TYR A N 1
ATOM 1129 C CA . TYR A 1 139 ? 10.626 11.392 -7.847 1.00 51.97 139 TYR A CA 1
ATOM 1130 C C . TYR A 1 139 ? 11.453 12.456 -7.111 1.00 51.97 139 TYR A C 1
ATOM 1132 O O . TYR A 1 139 ? 10.880 13.329 -6.465 1.00 51.97 139 TYR A O 1
ATOM 1140 N N . GLU A 1 140 ? 12.778 12.487 -7.307 1.00 53.62 140 GLU A N 1
ATOM 1141 C CA . GLU A 1 140 ? 13.566 13.722 -7.130 1.00 53.62 140 GLU A CA 1
ATOM 1142 C C . GLU A 1 140 ? 14.705 13.866 -8.158 1.00 53.62 140 GLU A C 1
ATOM 1144 O O . GLU A 1 140 ? 15.648 13.074 -8.172 1.00 53.62 140 GLU A O 1
ATOM 1149 N N . ALA A 1 141 ? 14.671 14.957 -8.943 1.00 39.53 141 ALA A N 1
ATOM 1150 C CA . ALA A 1 141 ? 15.859 15.713 -9.377 1.00 39.53 141 ALA A CA 1
ATOM 1151 C C . ALA A 1 141 ? 15.461 17.116 -9.892 1.00 39.53 141 ALA A C 1
ATOM 1153 O O . ALA A 1 141 ? 14.573 17.224 -10.742 1.00 39.53 141 ALA A O 1
ATOM 1154 N N . PRO A 1 142 ? 16.150 18.190 -9.447 1.00 41.44 142 PRO A N 1
ATOM 1155 C CA . PRO A 1 142 ? 17.253 18.688 -10.279 1.00 41.44 142 PRO A CA 1
ATOM 1156 C C . PRO A 1 142 ? 18.510 19.144 -9.497 1.00 41.44 142 PRO A C 1
ATOM 1158 O O . PRO A 1 142 ? 18.423 19.919 -8.549 1.00 4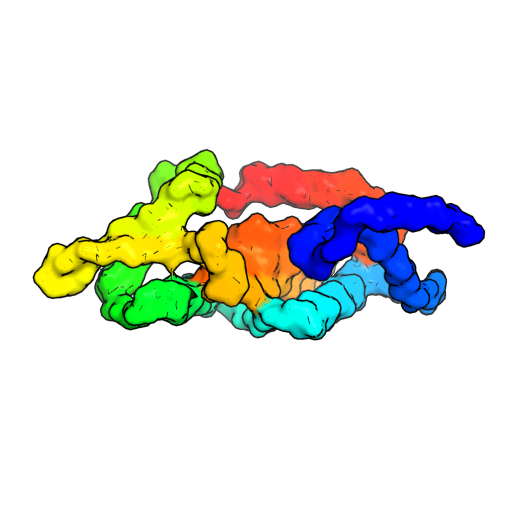1.44 142 PRO A O 1
ATOM 1161 N N . GLY A 1 143 ? 19.707 18.736 -9.963 1.00 48.72 143 GLY A N 1
ATOM 1162 C CA . GLY A 1 143 ? 20.988 19.413 -9.656 1.00 48.72 143 GLY A CA 1
ATOM 1163 C C . GLY A 1 143 ? 22.087 18.643 -8.894 1.00 48.72 143 GLY A C 1
ATOM 1164 O O . GLY A 1 143 ? 23.150 19.210 -8.651 1.00 48.72 143 GLY A O 1
ATOM 1165 N N . GLY A 1 144 ? 21.902 17.374 -8.519 1.00 42.16 144 GLY A N 1
ATOM 1166 C CA . GLY A 1 144 ? 22.881 16.630 -7.708 1.00 42.16 144 GLY A CA 1
ATOM 1167 C C . GLY A 1 144 ? 23.888 15.798 -8.514 1.00 42.16 144 GLY A C 1
ATOM 1168 O O . GLY A 1 144 ? 23.504 15.037 -9.395 1.00 42.16 144 GLY A O 1
ATOM 1169 N N . LYS A 1 145 ? 25.181 15.846 -8.149 1.00 43.16 145 LYS A N 1
ATOM 1170 C CA . LYS A 1 145 ? 26.252 14.979 -8.702 1.00 43.16 145 LYS A CA 1
ATOM 1171 C C . LYS A 1 145 ? 26.016 13.466 -8.474 1.00 43.16 145 LYS A C 1
ATOM 1173 O O . LYS A 1 145 ? 26.698 12.667 -9.102 1.00 43.16 145 LYS A O 1
ATOM 1178 N N . HIS A 1 146 ? 25.041 13.097 -7.633 1.00 50.19 146 HIS A N 1
ATOM 1179 C CA . HIS A 1 146 ? 24.432 11.767 -7.498 1.00 50.19 146 HIS A CA 1
ATOM 1180 C C . HIS A 1 146 ? 22.980 11.920 -6.986 1.00 50.19 146 HIS A C 1
ATOM 1182 O O . HIS A 1 146 ? 22.783 12.046 -5.782 1.00 50.19 146 HIS A O 1
ATOM 1188 N N . ALA A 1 147 ? 21.969 11.946 -7.861 1.00 50.91 147 ALA A N 1
ATOM 1189 C CA . ALA A 1 147 ? 20.554 11.935 -7.460 1.00 50.91 147 ALA A CA 1
ATOM 1190 C C . ALA A 1 147 ? 19.673 11.353 -8.577 1.00 50.91 147 ALA A C 1
ATOM 1192 O O . ALA A 1 147 ? 19.573 11.942 -9.650 1.00 50.91 147 ALA A O 1
ATOM 1193 N N . ALA A 1 148 ? 19.089 10.186 -8.314 1.00 47.41 148 ALA A N 1
ATOM 1194 C CA . ALA A 1 148 ? 18.005 9.580 -9.080 1.00 47.41 148 ALA A CA 1
ATOM 1195 C C . ALA A 1 148 ? 17.455 8.411 -8.247 1.00 47.41 148 ALA A C 1
ATOM 1197 O O . ALA A 1 148 ? 18.125 7.384 -8.122 1.00 47.41 148 ALA A O 1
ATOM 1198 N N . ARG A 1 149 ? 16.293 8.585 -7.613 1.00 56.75 149 ARG A N 1
ATOM 1199 C CA . ARG A 1 149 ? 15.474 7.459 -7.143 1.00 56.75 149 ARG A CA 1
ATOM 1200 C C . ARG A 1 149 ? 14.259 7.421 -8.060 1.00 56.75 149 ARG A C 1
ATOM 1202 O O . ARG A 1 149 ? 13.595 8.440 -8.204 1.00 56.75 149 ARG A O 1
ATOM 1209 N N . TYR A 1 150 ? 14.078 6.295 -8.738 1.00 61.91 150 TYR A N 1
ATOM 1210 C CA . TYR A 1 150 ? 13.047 6.057 -9.748 1.00 61.91 150 TYR A CA 1
ATOM 1211 C C . TYR A 1 150 ? 12.380 4.729 -9.402 1.00 61.91 150 TYR A C 1
ATOM 1213 O O . TYR A 1 150 ? 12.603 3.701 -10.047 1.00 61.91 150 TYR A O 1
ATOM 1221 N N . ASP A 1 151 ? 11.627 4.758 -8.306 1.00 78.88 151 ASP A N 1
ATOM 1222 C CA . ASP A 1 151 ? 10.973 3.588 -7.742 1.00 78.88 151 ASP A CA 1
ATOM 1223 C C . ASP A 1 151 ? 9.461 3.767 -7.826 1.00 78.88 151 ASP A C 1
ATOM 1225 O O . ASP A 1 151 ? 8.908 4.792 -7.407 1.00 78.88 151 ASP A O 1
ATOM 1229 N N . VAL A 1 152 ? 8.781 2.740 -8.330 1.00 89.81 152 VAL A N 1
ATOM 1230 C CA . VAL A 1 152 ? 7.320 2.688 -8.380 1.00 89.81 152 VAL A CA 1
ATOM 1231 C C . VAL A 1 152 ? 6.834 1.785 -7.261 1.00 89.81 152 VAL A C 1
ATOM 1233 O O . VAL A 1 152 ? 7.287 0.651 -7.113 1.00 89.81 152 VAL A O 1
ATOM 1236 N N . THR A 1 153 ? 5.895 2.273 -6.457 1.00 91.44 153 THR A N 1
ATOM 1237 C CA . THR A 1 153 ? 5.271 1.474 -5.398 1.00 91.44 153 THR A CA 1
ATOM 1238 C C . THR A 1 153 ? 3.781 1.336 -5.670 1.00 91.44 153 THR A C 1
ATOM 1240 O O . THR A 1 153 ? 3.077 2.316 -5.902 1.00 91.44 153 THR A O 1
ATOM 1243 N N . ILE A 1 154 ? 3.292 0.100 -5.636 1.00 95.19 154 ILE A N 1
ATOM 1244 C CA . ILE A 1 154 ? 1.868 -0.204 -5.734 1.00 95.19 154 ILE A CA 1
ATOM 1245 C C . ILE A 1 154 ? 1.296 -0.298 -4.324 1.00 95.19 154 ILE A C 1
ATOM 1247 O O . ILE A 1 154 ? 1.797 -1.038 -3.465 1.00 95.19 154 ILE A O 1
ATOM 1251 N N . LEU A 1 155 ? 0.204 0.430 -4.123 1.00 96.38 155 LEU A N 1
ATOM 1252 C CA . LEU A 1 155 ? -0.606 0.381 -2.923 1.00 96.38 155 LEU A CA 1
ATOM 1253 C C . LEU A 1 155 ? -1.825 -0.518 -3.132 1.00 96.38 155 LEU A C 1
ATOM 1255 O O . LEU A 1 155 ? -2.492 -0.448 -4.166 1.00 96.38 155 LEU A O 1
ATOM 1259 N N . VAL A 1 156 ? -2.160 -1.301 -2.110 1.00 98.06 156 VAL A N 1
ATOM 1260 C CA . VAL A 1 156 ? -3.430 -2.032 -2.012 1.00 98.06 156 VAL A CA 1
ATOM 1261 C C . VAL A 1 156 ? -4.184 -1.483 -0.814 1.00 98.06 156 VAL A C 1
ATOM 1263 O O . VAL A 1 156 ? -3.708 -1.585 0.314 1.00 98.06 156 VAL A O 1
ATOM 1266 N N . ASN A 1 157 ? -5.334 -0.857 -1.055 1.00 98.12 157 ASN A N 1
ATOM 1267 C CA . ASN A 1 157 ? -6.088 -0.102 -0.050 1.00 98.12 157 ASN A CA 1
ATOM 1268 C C . ASN A 1 157 ? -5.207 0.912 0.700 1.00 98.12 157 ASN A C 1
ATOM 1270 O O . ASN A 1 157 ? -5.312 1.052 1.911 1.00 98.12 157 ASN A O 1
ATOM 1274 N N . GLY A 1 158 ? -4.284 1.573 -0.005 1.00 95.56 158 GLY A N 1
ATOM 1275 C CA . GLY A 1 158 ? -3.335 2.520 0.583 1.00 95.56 158 GLY A CA 1
ATOM 1276 C C . GLY A 1 158 ? -2.124 1.900 1.297 1.00 95.56 158 GLY A C 1
ATOM 1277 O O . GLY A 1 158 ? -1.225 2.642 1.686 1.00 95.56 158 GLY A O 1
ATOM 1278 N N . LEU A 1 159 ? -2.042 0.571 1.443 1.00 95.56 159 LEU A N 1
ATOM 1279 C CA . LEU A 1 159 ? -0.876 -0.113 2.019 1.00 95.56 159 LEU A CA 1
ATOM 1280 C C . LEU A 1 159 ? 0.199 -0.363 0.948 1.00 95.56 159 LEU A C 1
ATOM 1282 O O . LEU A 1 159 ? -0.127 -0.971 -0.072 1.00 95.56 159 LEU A O 1
ATOM 1286 N N . PRO A 1 160 ? 1.473 0.022 1.159 1.00 92.94 160 PRO A N 1
ATOM 1287 C CA . PRO A 1 160 ? 2.549 -0.238 0.202 1.00 92.94 160 PRO A CA 1
ATOM 1288 C C . PRO A 1 160 ? 2.966 -1.709 0.241 1.00 92.94 160 PRO A C 1
ATOM 1290 O O . PRO A 1 160 ? 3.635 -2.145 1.177 1.00 92.94 160 PRO A O 1
ATOM 1293 N N . LEU A 1 161 ? 2.552 -2.486 -0.765 1.00 93.88 161 LEU A N 1
ATOM 1294 C CA . LEU A 1 161 ? 2.759 -3.943 -0.784 1.00 93.88 161 LEU A CA 1
ATOM 1295 C C . LEU A 1 161 ? 3.696 -4.429 -1.889 1.00 93.88 161 LEU A C 1
ATOM 1297 O O . LEU A 1 161 ? 4.278 -5.504 -1.746 1.00 93.88 161 LEU A O 1
ATOM 1301 N N . VAL A 1 162 ? 3.851 -3.674 -2.979 1.00 93.62 162 VAL A N 1
ATOM 1302 C CA . VAL A 1 162 ? 4.763 -4.041 -4.071 1.00 93.62 162 VAL A CA 1
ATOM 1303 C C . VAL A 1 162 ? 5.660 -2.861 -4.383 1.00 93.62 162 VAL A C 1
ATOM 1305 O O . VAL A 1 162 ? 5.178 -1.765 -4.644 1.00 93.62 162 VAL A O 1
ATOM 1308 N N . HIS A 1 163 ? 6.962 -3.110 -4.372 1.00 89.31 163 HIS A N 1
ATOM 1309 C CA . HIS A 1 163 ? 7.984 -2.140 -4.726 1.00 89.31 163 HIS A CA 1
ATOM 1310 C C . HIS A 1 163 ? 8.689 -2.596 -6.001 1.00 89.31 163 HIS A C 1
ATOM 1312 O O . HIS A 1 163 ? 9.025 -3.777 -6.138 1.00 89.31 163 HIS A O 1
ATOM 1318 N N . ILE A 1 164 ? 8.871 -1.673 -6.939 1.00 89.81 164 ILE A N 1
ATOM 1319 C CA . ILE A 1 164 ? 9.371 -1.936 -8.284 1.00 89.81 164 ILE A CA 1
ATOM 1320 C C . ILE A 1 164 ? 10.521 -0.973 -8.551 1.00 89.81 164 ILE A C 1
ATOM 1322 O O . ILE A 1 164 ? 10.325 0.233 -8.663 1.00 89.81 164 ILE A O 1
ATOM 1326 N N . GLU A 1 165 ? 11.713 -1.545 -8.682 1.00 86.75 165 GLU A N 1
ATOM 1327 C CA . GLU A 1 165 ? 12.936 -0.836 -9.043 1.00 86.75 165 GLU A CA 1
ATOM 1328 C C . GLU A 1 165 ? 13.117 -0.898 -10.565 1.00 86.75 165 GLU A C 1
ATOM 1330 O O . GLU A 1 165 ? 13.221 -1.988 -11.145 1.00 86.75 165 GLU A O 1
ATOM 1335 N N . LEU A 1 166 ? 13.173 0.262 -11.220 1.00 84.69 166 LEU A N 1
ATOM 1336 C CA . LEU A 1 166 ? 13.383 0.358 -12.663 1.00 84.69 166 LEU A CA 1
ATOM 1337 C C . LEU A 1 166 ? 14.856 0.633 -12.981 1.00 84.69 166 LEU A C 1
ATOM 1339 O O . LEU A 1 166 ? 15.546 1.382 -12.289 1.00 84.69 166 LEU A O 1
ATOM 1343 N N . LYS A 1 167 ? 15.354 0.018 -14.060 1.00 84.31 167 LYS A N 1
ATOM 1344 C CA . LYS A 1 167 ? 16.702 0.264 -14.586 1.00 84.31 167 LYS A CA 1
ATOM 1345 C C . LYS A 1 167 ? 16.685 0.446 -16.089 1.00 84.31 167 LYS A C 1
ATOM 1347 O O . LYS A 1 167 ? 16.042 -0.324 -16.806 1.00 84.31 167 LYS A O 1
ATOM 1352 N N . ARG A 1 168 ? 17.442 1.430 -16.583 1.00 82.12 168 ARG A N 1
ATOM 1353 C CA . ARG A 1 168 ? 17.606 1.627 -18.031 1.00 82.12 168 ARG A CA 1
ATOM 1354 C C . ARG A 1 168 ? 18.282 0.418 -18.668 1.00 82.12 168 ARG A C 1
ATOM 1356 O O . ARG A 1 168 ? 19.083 -0.292 -18.052 1.00 82.12 168 ARG A O 1
ATOM 1363 N N . ARG A 1 169 ? 18.017 0.232 -19.958 1.00 80.94 169 ARG A N 1
ATOM 1364 C CA . ARG A 1 169 ? 18.644 -0.822 -20.760 1.00 80.94 169 ARG A CA 1
ATOM 1365 C C . ARG A 1 169 ? 20.170 -0.704 -20.732 1.00 80.94 169 ARG A C 1
ATOM 1367 O O . ARG A 1 169 ? 20.726 0.390 -20.765 1.00 80.94 169 ARG A O 1
ATOM 1374 N N . GLY A 1 170 ? 20.841 -1.852 -20.677 1.00 82.81 170 GLY A N 1
ATOM 1375 C CA . GLY A 1 170 ? 22.301 -1.937 -20.585 1.00 82.81 170 GLY A CA 1
ATOM 1376 C C . GLY A 1 170 ? 22.858 -1.861 -19.160 1.00 82.81 170 GLY A C 1
ATOM 1377 O O . GLY A 1 170 ? 24.031 -2.170 -18.966 1.00 82.81 170 GLY A O 1
ATOM 1378 N N . VAL A 1 171 ? 22.042 -1.523 -18.152 1.00 83.25 171 VAL A N 1
ATOM 1379 C CA . VAL A 1 171 ? 22.421 -1.696 -16.742 1.00 83.25 171 VAL A CA 1
ATOM 1380 C C . VAL A 1 171 ? 22.197 -3.152 -1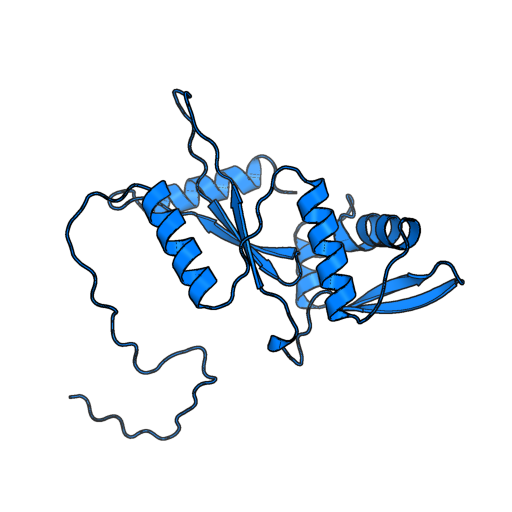6.340 1.00 83.25 171 VAL A C 1
ATOM 1382 O O . VAL A 1 171 ? 21.159 -3.745 -16.632 1.00 83.25 171 VAL A O 1
ATOM 1385 N N . ALA A 1 172 ? 23.186 -3.749 -15.677 1.00 84.88 172 ALA A N 1
ATOM 1386 C CA . ALA A 1 172 ? 23.075 -5.119 -15.201 1.00 84.88 172 ALA A CA 1
ATOM 1387 C C . ALA A 1 172 ? 21.988 -5.224 -14.122 1.00 84.88 172 ALA A C 1
ATOM 1389 O O . ALA A 1 172 ? 21.994 -4.464 -13.157 1.00 84.88 172 ALA A O 1
ATOM 1390 N N . ILE A 1 173 ? 21.117 -6.233 -14.221 1.00 85.31 173 ILE A N 1
ATOM 1391 C CA . ILE A 1 173 ? 20.052 -6.487 -13.233 1.00 85.31 173 ILE A CA 1
ATOM 1392 C C . ILE A 1 173 ? 20.586 -6.630 -11.796 1.00 85.31 173 ILE A C 1
ATOM 1394 O O . ILE A 1 173 ? 19.905 -6.296 -10.833 1.00 85.31 173 ILE A O 1
ATOM 1398 N N . ARG A 1 174 ? 21.846 -7.064 -11.636 1.00 86.94 174 ARG A N 1
ATOM 1399 C CA . ARG A 1 174 ? 22.533 -7.140 -10.339 1.00 86.94 174 ARG A CA 1
ATOM 1400 C C . ARG A 1 174 ? 22.604 -5.787 -9.622 1.00 86.94 174 ARG A C 1
ATOM 1402 O O . ARG A 1 174 ? 22.558 -5.765 -8.396 1.00 86.94 174 ARG A O 1
ATOM 1409 N N . GLU A 1 175 ? 22.674 -4.680 -10.357 1.00 82.31 175 GLU A N 1
ATOM 1410 C CA . GLU A 1 175 ? 22.657 -3.336 -9.772 1.00 82.31 175 GLU A CA 1
ATOM 1411 C C . GLU A 1 175 ? 21.317 -3.026 -9.095 1.00 82.31 175 GLU A C 1
ATOM 1413 O O . GLU A 1 175 ? 21.317 -2.437 -8.018 1.00 82.31 175 GLU A O 1
ATOM 1418 N N . ALA A 1 176 ? 20.191 -3.493 -9.650 1.00 79.81 176 ALA A N 1
ATOM 1419 C CA . ALA A 1 176 ? 18.882 -3.373 -8.999 1.00 79.81 176 ALA A CA 1
ATOM 1420 C C . ALA A 1 176 ? 18.846 -4.158 -7.675 1.00 79.81 176 ALA A C 1
ATOM 1422 O O . ALA A 1 176 ? 18.464 -3.623 -6.638 1.00 79.81 176 ALA A O 1
ATOM 1423 N N . PHE A 1 177 ? 19.351 -5.398 -7.664 1.00 84.44 177 PHE A N 1
ATOM 1424 C CA . PHE A 1 177 ? 19.456 -6.187 -6.429 1.00 84.44 177 PHE A CA 1
ATOM 1425 C C . PHE A 1 177 ? 20.350 -5.524 -5.375 1.00 84.44 177 PHE A C 1
ATOM 1427 O O . PHE A 1 177 ? 20.027 -5.541 -4.189 1.00 84.44 177 PHE A O 1
ATOM 1434 N N . ASN A 1 178 ? 21.474 -4.934 -5.787 1.00 81.88 178 ASN A N 1
ATOM 1435 C CA . ASN A 1 178 ? 22.356 -4.209 -4.875 1.00 81.88 178 ASN A CA 1
ATOM 1436 C C . ASN A 1 178 ? 21.655 -2.984 -4.266 1.00 81.88 178 ASN A C 1
ATOM 1438 O O . ASN A 1 178 ? 21.855 -2.709 -3.082 1.00 81.88 178 ASN A O 1
ATOM 1442 N N . GLN A 1 179 ? 20.822 -2.280 -5.041 1.00 73.38 179 GLN A N 1
ATOM 1443 C CA . GLN A 1 179 ? 20.044 -1.138 -4.551 1.00 73.38 179 GLN A CA 1
ATOM 1444 C C . GLN A 1 179 ? 18.992 -1.570 -3.523 1.00 73.38 179 GLN A C 1
ATOM 1446 O O . GLN A 1 179 ? 18.995 -1.037 -2.413 1.00 73.38 179 GLN A O 1
ATOM 1451 N N . ILE A 1 180 ? 18.223 -2.626 -3.803 1.00 76.62 180 ILE A N 1
ATOM 1452 C CA . ILE A 1 180 ? 17.262 -3.216 -2.851 1.00 76.62 180 ILE A CA 1
ATOM 1453 C C . ILE A 1 180 ? 17.954 -3.687 -1.562 1.00 76.62 180 ILE A C 1
ATOM 1455 O O . ILE A 1 180 ? 17.498 -3.403 -0.453 1.00 76.62 180 ILE A O 1
ATOM 1459 N N . ASN A 1 181 ? 19.100 -4.364 -1.679 1.00 77.50 181 ASN A N 1
ATOM 1460 C CA . ASN A 1 181 ? 19.852 -4.845 -0.516 1.00 77.50 181 ASN A CA 1
ATOM 1461 C C . ASN A 1 181 ? 20.398 -3.706 0.358 1.00 77.50 181 ASN A C 1
ATOM 1463 O O . ASN A 1 181 ? 20.533 -3.878 1.570 1.00 77.50 181 ASN A O 1
ATOM 1467 N N . ARG A 1 182 ? 20.728 -2.553 -0.236 1.00 70.25 182 ARG A N 1
ATOM 1468 C CA . ARG A 1 182 ? 21.129 -1.355 0.513 1.00 70.25 182 ARG A CA 1
ATOM 1469 C C . ARG A 1 182 ? 19.951 -0.805 1.319 1.00 70.25 182 ARG A C 1
ATOM 1471 O O . ARG A 1 182 ? 20.108 -0.541 2.506 1.00 70.25 182 ARG A O 1
ATOM 1478 N N . TYR A 1 183 ? 18.761 -0.731 0.723 1.00 61.97 183 TYR A N 1
ATOM 1479 C CA . TYR A 1 183 ? 17.552 -0.267 1.410 1.00 61.97 183 TYR A CA 1
ATOM 1480 C C . TYR A 1 183 ? 17.192 -1.102 2.647 1.00 61.97 183 TYR A C 1
ATOM 1482 O O . TYR A 1 183 ? 16.857 -0.535 3.688 1.00 61.97 183 TYR A O 1
ATOM 1490 N N . GLN A 1 184 ? 17.332 -2.430 2.572 1.00 59.69 184 GLN A N 1
ATOM 1491 C CA . GLN A 1 184 ? 17.096 -3.314 3.722 1.00 59.69 184 GLN A CA 1
ATOM 1492 C C . GLN A 1 184 ? 18.021 -3.039 4.914 1.00 59.69 184 GLN A C 1
ATOM 1494 O O . GLN A 1 184 ? 17.627 -3.296 6.052 1.00 59.69 184 GLN A O 1
ATOM 1499 N N . ARG A 1 185 ? 19.250 -2.572 4.659 1.00 55.34 185 ARG A N 1
ATOM 1500 C CA . ARG A 1 185 ? 20.236 -2.276 5.707 1.00 55.34 185 ARG A CA 1
ATOM 1501 C C . ARG A 1 185 ? 20.058 -0.887 6.294 1.00 55.34 185 ARG A C 1
ATOM 1503 O O . ARG A 1 185 ? 20.299 -0.725 7.485 1.00 55.34 185 ARG A O 1
ATOM 1510 N N . ASP A 1 186 ? 19.662 0.078 5.468 1.00 44.81 186 ASP A N 1
ATOM 1511 C CA . ASP A 1 186 ? 19.802 1.477 5.844 1.00 44.81 186 ASP A CA 1
ATOM 1512 C C . ASP A 1 186 ? 18.570 2.055 6.555 1.00 44.81 186 ASP A C 1
ATOM 1514 O O . ASP A 1 186 ? 18.790 2.817 7.490 1.00 44.81 186 ASP A O 1
ATOM 1518 N N . SER A 1 187 ? 17.305 1.750 6.203 1.00 49.38 187 SER A N 1
ATOM 1519 C CA . SER A 1 187 ? 16.137 2.426 6.844 1.00 49.38 187 SER A CA 1
ATOM 1520 C C . SER A 1 187 ? 14.727 1.856 6.536 1.00 49.38 187 SER A C 1
ATOM 1522 O O . SER A 1 187 ? 13.777 2.630 6.474 1.00 49.38 187 SER A O 1
ATOM 1524 N N . PHE A 1 188 ? 14.522 0.553 6.303 1.00 44.62 188 PHE A N 1
ATOM 1525 C CA . PHE A 1 188 ? 13.177 0.049 5.927 1.00 44.62 188 PHE A CA 1
ATOM 1526 C C . PHE A 1 188 ? 12.268 -0.448 7.072 1.00 44.62 188 PHE A C 1
ATOM 1528 O O . PHE A 1 188 ? 11.157 -0.895 6.782 1.00 44.62 188 PHE A O 1
ATOM 1535 N N . TRP A 1 189 ? 12.692 -0.381 8.343 1.00 44.31 189 TRP A N 1
ATOM 1536 C CA . TRP A 1 189 ? 11.981 -1.005 9.477 1.00 44.31 189 TRP A CA 1
ATOM 1537 C C . TRP A 1 189 ? 11.620 -0.034 10.592 1.00 44.31 189 TRP A C 1
ATOM 1539 O O . TRP A 1 189 ? 12.520 0.728 11.009 1.00 44.31 189 TRP A O 1
#